Protein 2GZS (pdb70)

InterPro domains:
  IPR000801 Esterase-like [PF00756] (67-200)
  IPR029058 Alpha/Beta hydrolase fold [G3DSA:3.40.50.1820] (41-318)
  IPR029058 Alpha/Beta hydrolase fold [SSF53474] (42-300)
  IPR052558 Siderophore Hydrolyzing Esterase D [PTHR40841] (17-303)

Organism: Escherichia coli (NCBI:txid562)

Solvent-accessible surface area: 10752 Å² total

Radius of gyration: 17.15 Å; Cα contacts (8 Å, |Δi|>4): 493; chains: 1; bounding box: 39×42×48 Å

CATH classification: 3.40.50.1820

Nearest PDB structures (foldseek):
  2gzs-assembly1_A  TM=1.004E+00  e=3.152E-52  Escherichia coli
  2gzr-assembly1_A  TM=9.623E-01  e=6.920E-44  Escherichia coli
  6gi0-assembly2_B  TM=8.395E-01  e=1.996E-23  Pseudomonas aeruginosa
  6gi1-assembly2_B  TM=8.333E-01  e=1.454E-21  Pseudomonas aeruginosa PAO1
  6gi0-assembly1_A  TM=8.070E-01  e=6.582E-21  Pseudomonas aeruginosa

Foldseek 3Di:
DVCQVVDDPFWHKDWDKDAAPVRPFIKIKMKIGTPDDADPQFFQEEEELLLLCCLDDHVLSVLLVVFRFHIYIRIAGPDPDSHPVLVLQAQLAAPQLCPPHVPQSPYHNPVSNVCCVQVPVPVVVCPPGNYNQLRYEYEDAASNLSSLLVCLLPDPRGQEGEREHPVNTPCSVVSLVSLLPDAAPPSQRHEYEYYEQAVVVVSVVVSVVSVVVSNYNYYYDYHYNDDDVVSVVRVSVVSNVSSPD

Structure (mmCIF, N/CA/C/O backbone):
data_2GZS
#
_entry.id   2GZS
#
_cell.length_a   36.295
_cell.length_b   38.361
_cell.length_c   44.631
_cell.angle_alpha   113.10
_cell.angle_beta   93.99
_cell.angle_gamma   98.08
#
_symmetry.space_group_name_H-M   'P 1'
#
loop_
_entity.id
_entity.type
_entity.pdbx_description
1 polymer 'IroE protein'
2 non-polymer 'DIISOPROPYL PHOSPHONATE'
3 water water
#
loop_
_atom_site.group_PDB
_atom_site.id
_atom_site.type_symbol
_atom_site.label_atom_id
_atom_site.label_alt_id
_atom_site.label_comp_id
_atom_site.label_asym_id
_atom_site.label_entity_id
_atom_site.label_seq_id
_atom_site.pdbx_PDB_ins_code
_atom_site.Cartn_x
_atom_site.Cartn_y
_atom_site.Cartn_z
_atom_site.occupancy
_atom_site.B_iso_or_equiv
_atom_site.auth_seq_id
_atom_site.auth_comp_id
_atom_site.auth_asym_id
_atom_site.auth_atom_id
_atom_site.pdbx_PDB_model_num
ATOM 1 N N . PRO A 1 1 ? 4.047 46.870 15.431 1.00 124.27 41 PRO A N 1
ATOM 2 C CA . PRO A 1 1 ? 4.835 46.682 16.650 1.00 104.18 41 PRO A CA 1
ATOM 3 C C . PRO A 1 1 ? 4.120 47.233 17.875 1.00 73.24 41 PRO A C 1
ATOM 4 O O . PRO A 1 1 ? 4.306 46.803 19.009 1.00 29.46 41 PRO A O 1
ATOM 8 N N . ASN A 1 2 ? 3.280 48.234 17.581 1.00 56.97 42 ASN A N 1
ATOM 9 C CA . ASN A 1 2 ? 2.732 48.993 18.695 1.00 38.08 42 ASN A CA 1
ATOM 10 C C . ASN A 1 2 ? 1.889 48.072 19.569 1.00 24.20 42 ASN A C 1
ATOM 11 O O . ASN A 1 2 ? 2.037 48.392 20.748 1.00 23.07 42 ASN A O 1
ATOM 16 N N . ILE A 1 3 ? 1.189 47.022 19.135 1.00 20.88 43 ILE A N 1
ATOM 17 C CA . ILE A 1 3 ? 0.500 46.261 20.206 1.00 20.56 43 ILE A CA 1
ATOM 18 C C . ILE A 1 3 ? 1.504 45.632 21.149 1.00 22.02 43 ILE A C 1
ATOM 19 O O . ILE A 1 3 ? 1.196 45.404 22.335 1.00 22.30 43 ILE A O 1
ATOM 24 N N . ALA A 1 4 ? 2.710 45.335 20.664 1.00 21.82 44 ALA A N 1
ATOM 25 C CA . ALA A 1 4 ? 3.735 44.878 21.587 1.00 21.37 44 ALA A CA 1
ATOM 26 C C . ALA A 1 4 ? 4.124 45.912 22.649 1.00 36.75 44 ALA A C 1
ATOM 27 O O . ALA A 1 4 ? 4.441 45.588 23.805 1.00 28.01 44 ALA A O 1
ATOM 29 N N . ASP A 1 5 ? 4.131 47.179 22.247 1.00 28.22 45 ASP A N 1
ATOM 30 C CA . ASP A 1 5 ? 4.500 48.269 23.125 1.00 27.36 45 ASP A CA 1
ATOM 31 C C . ASP A 1 5 ? 3.375 48.537 24.125 1.00 23.43 45 ASP A C 1
ATOM 32 O O . ASP A 1 5 ? 3.642 48.840 25.284 1.00 30.62 45 ASP A O 1
ATOM 37 N N . LYS A 1 6 ? 2.139 48.427 23.634 1.00 19.78 46 LYS A N 1
ATOM 38 C CA . LYS A 1 6 ? 0.957 48.693 24.462 1.00 20.23 46 LYS A CA 1
ATOM 39 C C . LYS A 1 6 ? 0.608 47.539 25.372 1.00 23.21 46 LYS A C 1
ATOM 40 O O . LYS A 1 6 ? 0.175 47.784 26.507 1.00 31.38 46 LYS A O 1
ATOM 46 N N . GLY A 1 7 ? 0.803 46.281 24.965 1.00 21.23 47 GLY A N 1
ATOM 47 C CA . GLY A 1 7 ? 0.385 45.181 25.855 1.00 23.69 47 GLY A CA 1
ATOM 48 C C . GLY A 1 7 ? -1.019 44.715 25.557 1.00 21.55 47 GLY A C 1
ATOM 49 O O . GLY A 1 7 ? -1.786 45.447 24.953 1.00 24.77 47 GLY A O 1
ATOM 50 N N . SER A 1 8 ? -1.341 43.480 25.928 1.00 18.16 48 SER A N 1
ATOM 51 C CA . SER A 1 8 ? -2.659 42.918 25.727 1.00 17.08 48 SER A CA 1
ATOM 52 C C . SER A 1 8 ? -3.049 42.075 26.940 1.00 22.17 48 SER A C 1
ATOM 53 O O . SER A 1 8 ? -2.181 41.433 27.584 1.00 18.63 48 SER A O 1
ATOM 56 N N . VAL A 1 9 ? -4.364 42.082 27.240 1.00 15.81 49 VAL A N 1
ATOM 57 C CA . VAL A 1 9 ? -4.708 41.198 28.341 1.00 17.76 49 VAL A CA 1
ATOM 58 C C . VAL A 1 9 ? -4.557 39.756 27.951 1.00 21.30 49 VAL A C 1
ATOM 59 O O . VAL A 1 9 ? -4.515 38.839 28.763 1.00 18.34 49 VAL A O 1
ATOM 63 N N . PHE A 1 10 ? -4.493 39.401 26.636 1.00 15.63 50 PHE A N 1
ATOM 64 C CA . PHE A 1 10 ? -4.479 38.031 26.219 1.00 13.27 50 PHE A CA 1
ATOM 65 C C . PHE A 1 10 ? -3.064 37.420 26.046 1.00 11.22 50 PHE A C 1
ATOM 66 O O . PHE A 1 10 ? -2.918 36.228 26.078 1.00 15.18 50 PHE A O 1
ATOM 74 N N . TYR A 1 11 ? -2.096 38.306 25.857 1.00 13.98 51 TYR A N 1
ATOM 75 C CA . TYR A 1 11 ? -0.741 37.918 25.432 1.00 14.21 51 TYR A CA 1
ATOM 76 C C . TYR A 1 11 ? 0.272 38.915 25.985 1.00 11.44 51 TYR A C 1
ATOM 77 O O . TYR A 1 11 ? -0.023 40.072 26.210 1.00 14.44 51 TYR A O 1
ATOM 86 N N . HIS A 1 12 ? 1.506 38.473 26.214 1.00 13.30 52 HIS A N 1
ATOM 87 C CA . HIS A 1 12 ? 2.596 39.365 26.593 1.00 12.90 52 HIS A CA 1
ATOM 88 C C . HIS A 1 12 ? 3.696 39.284 25.524 1.00 12.67 52 HIS A C 1
ATOM 89 O O . HIS A 1 12 ? 3.859 38.275 24.888 1.00 14.21 52 HIS A O 1
ATOM 96 N N . PHE A 1 13 ? 4.423 40.355 25.414 1.00 13.12 53 PHE A N 1
ATOM 97 C CA . PHE A 1 13 ? 5.335 40.474 24.264 1.00 13.98 53 PHE A CA 1
ATOM 98 C C . PHE A 1 13 ? 6.743 40.798 24.698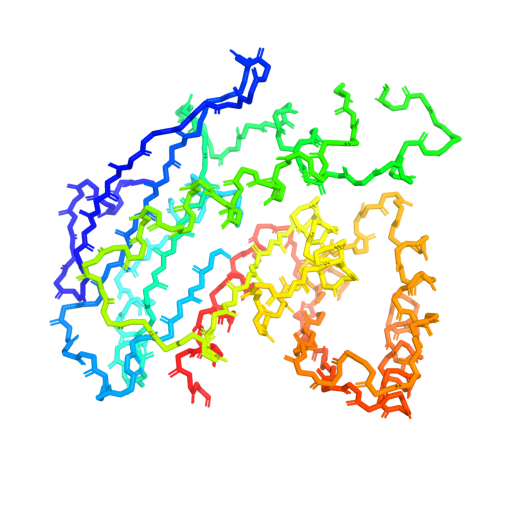 1.00 16.64 53 PHE A C 1
ATOM 99 O O . PHE A 1 13 ? 6.967 41.493 25.670 1.00 17.70 53 PHE A O 1
ATOM 107 N N . SER A 1 14 ? 7.701 40.321 23.893 1.00 15.80 54 SER A N 1
ATOM 108 C CA . SER A 1 14 ? 9.054 40.835 24.061 1.00 16.05 54 SER A CA 1
ATOM 109 C C . SER A 1 14 ? 9.660 41.052 22.686 1.00 19.97 54 SER A C 1
ATOM 110 O O . SER A 1 14 ? 9.084 40.547 21.695 1.00 17.33 54 SER A O 1
ATOM 113 N N . ALA A 1 15 ? 10.728 41.822 22.563 1.00 17.17 55 ALA A N 1
ATOM 114 C CA . ALA A 1 15 ? 11.331 42.056 21.236 1.00 15.99 55 ALA A CA 1
ATOM 115 C C . ALA A 1 15 ? 12.828 41.762 21.332 1.00 23.72 55 ALA A C 1
ATOM 116 O O . ALA A 1 15 ? 13.417 42.024 22.376 1.00 20.08 55 ALA A O 1
ATOM 118 N N . THR A 1 16 ? 13.431 41.166 20.309 1.00 14.77 56 THR A N 1
ATOM 119 C CA . THR A 1 16 ? 14.861 40.865 20.283 1.00 14.66 56 THR A CA 1
ATOM 120 C C . THR A 1 16 ? 15.386 41.302 18.905 1.00 17.79 56 THR A C 1
ATOM 121 O O . THR A 1 16 ? 14.640 41.545 17.957 1.00 17.58 56 THR A O 1
ATOM 125 N N . SER A 1 17 ? 16.707 41.469 18.830 1.00 15.06 57 SER A N 1
ATOM 126 C CA . SER A 1 17 ? 17.274 41.996 17.569 1.00 15.21 57 SER A CA 1
ATOM 127 C C . SER A 1 17 ? 18.346 40.995 17.133 1.00 14.67 57 SER A C 1
ATOM 128 O O . SER A 1 17 ? 18.939 40.296 17.957 1.00 15.16 57 SER A O 1
ATOM 131 N N . PHE A 1 18 ? 18.496 40.920 15.782 1.00 12.43 58 PHE A N 1
ATOM 132 C CA . PHE A 1 18 ? 19.533 40.053 15.231 1.00 12.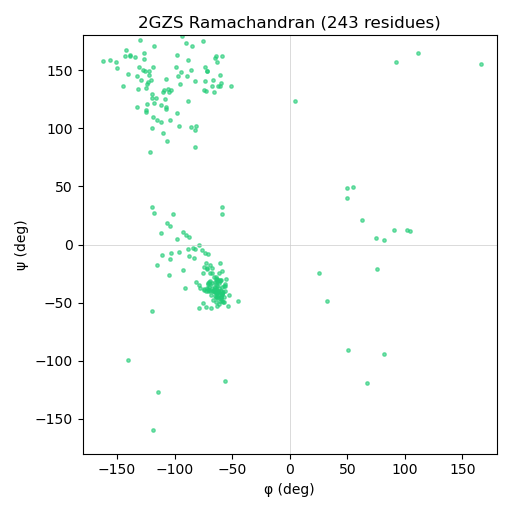66 58 PHE A CA 1
ATOM 133 C C . PHE A 1 18 ? 20.110 40.764 14.001 1.00 11.28 58 PHE A C 1
ATOM 134 O O . PHE A 1 18 ? 19.453 41.655 13.514 1.00 12.47 58 PHE A O 1
ATOM 142 N N . ASP A 1 19 ? 21.286 40.367 13.525 1.00 12.83 59 ASP A N 1
ATOM 143 C CA . ASP A 1 19 ? 21.876 40.950 12.325 1.00 12.43 59 ASP A CA 1
ATOM 144 C C . ASP A 1 19 ? 22.110 39.825 11.341 1.00 11.73 59 ASP A C 1
ATOM 145 O O . ASP A 1 19 ? 22.412 38.677 11.754 1.00 13.38 59 ASP A O 1
ATOM 150 N N . SER A 1 20 ? 22.023 40.146 10.040 1.00 12.19 60 SER A N 1
ATOM 151 C CA . SER A 1 20 ? 22.508 39.154 9.085 1.00 11.43 60 SER A CA 1
ATOM 152 C C . SER A 1 20 ? 24.032 38.899 9.200 1.00 12.69 60 SER A C 1
ATOM 153 O O . SER A 1 20 ? 24.720 39.770 9.702 1.00 13.22 60 SER A O 1
ATOM 156 N N . VAL A 1 21 ? 24.425 37.717 8.653 1.00 13.69 61 VAL A N 1
ATOM 157 C CA . VAL A 1 21 ? 25.905 37.546 8.672 1.00 15.18 61 VAL A CA 1
ATOM 158 C C . VAL A 1 21 ? 26.667 38.563 7.853 1.00 14.14 61 VAL A C 1
ATOM 159 O O . VAL A 1 21 ? 27.817 39.028 8.157 1.00 15.27 61 VAL A O 1
ATOM 163 N N . ASP A 1 22 ? 26.069 39.102 6.763 1.00 12.25 62 ASP A N 1
ATOM 164 C CA . ASP A 1 22 ? 26.819 40.115 6.038 1.00 14.56 62 ASP A CA 1
ATOM 165 C C . ASP A 1 22 ? 26.803 41.482 6.675 1.00 14.52 62 ASP A C 1
ATOM 166 O O . ASP A 1 22 ? 27.459 42.366 6.125 1.00 17.46 62 ASP A O 1
ATOM 171 N N . GLY A 1 23 ? 26.101 41.603 7.814 1.00 15.14 63 GLY A N 1
ATOM 172 C CA . GLY A 1 23 ? 26.056 42.860 8.528 1.00 15.11 63 GLY A CA 1
ATOM 173 C C . GLY A 1 23 ? 25.199 43.948 7.953 1.00 22.18 63 GLY A C 1
ATOM 174 O O . GLY A 1 23 ? 25.180 45.107 8.407 1.00 22.13 63 GLY A O 1
ATOM 175 N N . THR A 1 24 ? 24.426 43.721 6.888 1.00 16.58 64 THR A N 1
ATOM 176 C CA . THR A 1 24 ? 23.754 44.815 6.228 1.00 17.42 64 THR A CA 1
ATOM 177 C C . THR A 1 24 ? 22.230 44.783 6.405 1.00 16.81 64 THR A C 1
ATOM 178 O O . THR A 1 24 ? 21.592 45.765 5.954 1.00 18.11 64 THR A O 1
ATOM 182 N N . ARG A 1 25 ? 21.690 43.722 6.949 1.00 12.46 65 ARG A N 1
ATOM 183 C CA . ARG A 1 25 ? 20.251 43.623 7.250 1.00 11.34 65 ARG A CA 1
ATOM 184 C C . ARG A 1 25 ? 20.124 43.395 8.758 1.00 11.14 65 ARG A C 1
ATOM 185 O O . ARG A 1 25 ? 20.870 42.709 9.432 1.00 12.96 65 ARG A O 1
ATOM 193 N N . HIS A 1 26 ? 19.094 44.043 9.345 1.00 12.39 66 HIS A N 1
ATOM 194 C CA . HIS A 1 26 ? 18.981 44.137 10.814 1.00 12.63 66 HIS A CA 1
ATOM 195 C C . HIS A 1 26 ? 17.549 43.771 11.200 1.00 12.07 66 HIS A C 1
ATOM 196 O O . HIS A 1 26 ? 16.644 44.470 10.729 1.00 12.42 66 HIS A O 1
ATOM 203 N N . TYR A 1 27 ? 17.397 42.706 11.971 1.00 11.10 67 TYR A N 1
ATOM 204 C CA . TYR A 1 27 ? 16.094 42.090 12.258 1.00 11.33 67 TYR A CA 1
ATOM 205 C C . TYR A 1 27 ? 15.549 42.591 13.595 1.00 11.67 67 TYR A C 1
ATOM 206 O O . TYR A 1 27 ? 16.299 42.794 14.544 1.00 12.82 67 TYR A O 1
ATOM 215 N N . ARG A 1 28 ? 14.230 42.731 13.636 1.00 9.92 68 ARG A N 1
ATOM 216 C CA . ARG A 1 28 ? 13.520 43.052 14.902 1.00 10.71 68 ARG A CA 1
ATOM 217 C C . ARG A 1 28 ? 12.490 41.981 15.086 1.00 10.26 68 ARG A C 1
ATOM 218 O O . ARG A 1 28 ? 11.675 41.823 14.166 1.00 11.71 68 ARG A O 1
ATOM 226 N N . VAL A 1 29 ? 12.570 41.141 16.130 1.00 10.63 69 VAL A N 1
ATOM 227 C CA . VAL A 1 29 ? 11.751 39.940 16.231 1.00 8.81 69 VAL A CA 1
ATOM 228 C C . VAL A 1 29 ? 10.881 40.093 17.488 1.00 13.38 69 VAL A C 1
ATOM 229 O O . VAL A 1 29 ? 11.418 40.274 18.597 1.00 13.37 69 VAL A O 1
ATOM 233 N N . TRP A 1 30 ? 9.576 40.029 17.275 1.00 10.41 70 TRP A N 1
ATOM 234 C CA . TRP A 1 30 ? 8.649 40.111 18.405 1.00 11.67 70 TRP A CA 1
ATOM 235 C C . TRP A 1 30 ? 8.143 38.704 18.709 1.00 13.94 70 TRP A C 1
ATOM 236 O O . TRP A 1 30 ? 7.755 37.918 17.825 1.00 12.62 70 TRP A O 1
ATOM 247 N N . THR A 1 31 ? 8.159 38.349 19.991 1.00 11.55 71 THR A N 1
ATOM 248 C CA . THR A 1 31 ? 7.584 37.100 20.454 1.00 11.45 71 THR A CA 1
ATOM 249 C C . THR A 1 31 ? 6.347 37.393 21.305 1.00 12.97 71 THR A C 1
ATOM 250 O O . THR A 1 31 ? 6.472 38.121 22.311 1.00 14.91 71 THR A O 1
ATOM 254 N N . ALA A 1 32 ? 5.181 36.916 20.928 1.00 11.15 72 ALA A N 1
ATOM 255 C CA . ALA A 1 32 ? 3.928 37.091 21.622 1.00 11.06 72 ALA A CA 1
ATOM 256 C C . ALA A 1 32 ? 3.579 35.759 22.257 1.00 9.12 72 ALA A C 1
ATOM 257 O O . ALA A 1 32 ? 3.362 34.772 21.577 1.00 11.06 72 ALA A O 1
ATOM 259 N N . VAL A 1 33 ? 3.522 35.721 23.617 1.00 11.60 73 VAL A N 1
ATOM 260 C CA . VAL A 1 33 ? 3.260 34.486 24.352 1.00 12.83 73 VAL A CA 1
ATOM 261 C C . VAL A 1 33 ? 1.861 34.586 24.976 1.00 11.19 73 VAL A C 1
ATOM 262 O O . VAL A 1 33 ? 1.595 35.639 25.591 1.00 11.64 73 VAL A O 1
ATOM 266 N N . PRO A 1 34 ? 1.017 33.598 24.838 1.00 12.11 74 PRO A N 1
ATOM 267 C CA . PRO A 1 34 ? -0.328 33.676 25.440 1.00 12.09 74 PRO A CA 1
ATOM 268 C C . PRO A 1 34 ? -0.235 33.826 26.971 1.00 13.06 74 PRO A C 1
ATOM 269 O O . PRO A 1 34 ? 0.678 33.304 27.593 1.00 13.86 74 PRO A O 1
ATOM 273 N N . ASN A 1 35 ? -1.193 34.574 27.502 1.00 13.68 75 ASN A N 1
ATOM 274 C CA . ASN A 1 35 ? -1.285 34.670 28.969 1.00 13.73 75 ASN A CA 1
ATOM 275 C C . ASN A 1 35 ? -2.120 33.565 29.530 1.00 22.61 75 ASN A C 1
ATOM 276 O O . ASN A 1 35 ? -2.181 33.450 30.755 1.00 24.30 75 ASN A O 1
ATOM 281 N N . THR A 1 36 ? -2.807 32.811 28.698 1.00 18.37 76 THR A N 1
ATOM 282 C CA . THR A 1 36 ? -3.494 31.600 29.193 1.00 29.51 76 THR A CA 1
ATOM 283 C C . THR A 1 36 ? -2.474 30.476 29.157 1.00 26.34 76 THR A C 1
ATOM 284 O O . THR A 1 36 ? -1.498 30.408 28.384 1.00 24.26 76 THR A O 1
ATOM 288 N N . THR A 1 37 ? -2.641 29.539 30.072 1.00 31.16 77 THR A N 1
ATOM 289 C CA . THR A 1 37 ? -1.651 28.466 30.292 1.00 25.03 77 THR A CA 1
ATOM 290 C C . THR A 1 37 ? -1.545 27.507 29.102 1.00 19.98 77 THR A C 1
ATOM 291 O O . THR A 1 37 ? -2.539 27.227 28.444 1.00 23.81 77 THR A O 1
ATOM 295 N N . ALA A 1 38 ? -0.361 27.056 28.774 1.00 24.35 78 ALA A N 1
ATOM 296 C CA . ALA A 1 38 ? -0.124 26.197 27.599 1.00 20.47 78 ALA A CA 1
ATOM 297 C C . ALA A 1 38 ? -0.666 24.808 27.832 1.00 31.75 78 ALA A C 1
ATOM 298 O O . ALA A 1 38 ? -0.632 24.397 28.992 1.00 40.06 78 ALA A O 1
ATOM 300 N N . PRO A 1 39 ? -1.103 24.109 26.802 1.00 23.01 79 PRO A N 1
ATOM 301 C CA . PRO A 1 39 ? -1.449 22.691 27.013 1.00 25.42 79 PRO A CA 1
ATOM 302 C C . PRO A 1 39 ? -0.227 21.948 27.520 1.00 17.64 79 PRO A C 1
ATOM 303 O O . PRO A 1 39 ? 0.905 22.406 27.363 1.00 19.27 79 PRO A O 1
ATOM 307 N N . ALA A 1 40 ? -0.396 20.736 28.128 1.00 18.42 80 ALA A N 1
ATOM 308 C CA . ALA A 1 40 ? 0.810 20.089 28.631 1.00 13.97 80 ALA A CA 1
ATOM 309 C C . ALA A 1 40 ? 1.857 19.801 27.581 1.00 19.37 80 ALA A C 1
ATOM 310 O O . ALA A 1 40 ? 3.076 19.811 27.718 1.00 23.68 80 ALA A O 1
ATOM 312 N N . SER A 1 41 ? 1.362 19.554 26.336 1.00 21.54 81 SER A N 1
ATOM 313 C CA . SER A 1 41 ? 2.356 19.268 25.289 1.00 26.89 81 SER A CA 1
ATOM 314 C C . SER A 1 41 ? 2.964 20.566 24.711 1.00 21.32 81 SER A C 1
ATOM 315 O O . SER A 1 41 ? 3.880 20.470 23.895 1.00 29.16 81 SER A O 1
ATOM 318 N N . GLY A 1 42 ? 2.482 21.720 25.148 1.00 17.83 82 GLY A N 1
ATOM 319 C CA . GLY A 1 42 ? 3.157 22.973 24.754 1.00 17.91 82 GLY A CA 1
ATOM 320 C C . GLY A 1 42 ? 2.294 23.800 23.797 1.00 16.58 82 GLY A C 1
ATOM 321 O O . GLY A 1 42 ? 1.317 23.341 23.235 1.00 16.78 82 GLY A O 1
ATOM 322 N N . TYR A 1 43 ? 2.724 25.075 23.677 1.00 14.46 83 TYR A N 1
ATOM 323 C CA . TYR A 1 43 ? 2.049 25.951 22.731 1.00 14.53 83 TYR A CA 1
ATOM 324 C C . TYR A 1 43 ? 2.421 25.604 21.268 1.00 14.72 83 TYR A C 1
ATOM 325 O O . TYR A 1 43 ? 3.587 25.287 21.073 1.00 14.58 83 TYR A O 1
ATOM 334 N N . PRO A 1 44 ? 1.434 25.671 20.390 1.00 12.45 84 PRO A N 1
ATOM 335 C CA . PRO A 1 44 ? 1.822 25.718 18.945 1.00 11.56 84 PRO A CA 1
ATOM 336 C C . PRO A 1 44 ? 2.578 27.013 18.754 1.00 11.73 84 PRO A C 1
ATOM 337 O O . PRO A 1 44 ? 2.448 27.946 19.541 1.00 11.07 84 PRO A O 1
ATOM 341 N N . ILE A 1 45 ? 3.357 27.120 17.629 1.00 11.51 85 ILE A N 1
ATOM 342 C CA . ILE A 1 45 ? 4.077 28.371 17.462 1.00 9.37 85 ILE A CA 1
ATOM 343 C C . ILE A 1 45 ? 4.124 28.708 15.963 1.00 11.21 85 ILE A C 1
ATOM 344 O O . ILE A 1 45 ? 4.361 27.764 15.191 1.00 12.59 85 ILE A O 1
ATOM 349 N N . LEU A 1 46 ? 3.869 29.978 15.629 1.00 10.29 86 LEU A N 1
ATOM 350 C CA . LEU A 1 46 ? 3.840 30.319 14.200 1.00 8.68 86 LEU A CA 1
ATOM 351 C C . LEU A 1 46 ? 4.855 31.448 13.990 1.00 10.76 86 LEU A C 1
ATOM 352 O O . LEU A 1 46 ? 4.728 32.495 14.621 1.00 9.24 86 LEU A O 1
ATOM 357 N N . TYR A 1 47 ? 5.835 31.200 13.125 1.00 8.90 87 TYR A N 1
ATOM 358 C CA . TYR A 1 47 ? 6.845 32.151 12.708 1.00 8.55 87 TYR A CA 1
ATOM 359 C C . TYR A 1 47 ? 6.334 32.903 11.462 1.00 7.07 87 TYR A C 1
ATOM 360 O O . TYR A 1 47 ? 5.864 32.172 10.552 1.00 10.15 87 TYR A O 1
ATOM 377 N N . LEU A 1 49 ? 6.735 35.956 8.515 1.00 6.68 89 LEU A N 1
ATOM 378 C CA . LEU A 1 49 ? 7.582 36.969 7.880 1.00 7.20 89 LEU A CA 1
ATOM 379 C C . LEU A 1 49 ? 6.882 38.339 7.780 1.00 9.18 89 LEU A C 1
ATOM 380 O O . LEU A 1 49 ? 5.715 38.505 8.139 1.00 9.73 89 LEU A O 1
ATOM 385 N N . ASP A 1 50 ? 7.597 39.344 7.292 1.00 8.09 90 ASP A N 1
ATOM 386 C CA . ASP A 1 50 ? 7.092 40.712 7.291 1.00 9.33 90 ASP A CA 1
ATOM 387 C C . ASP A 1 50 ? 6.565 41.118 8.651 1.00 9.35 90 ASP A C 1
ATOM 388 O O . ASP A 1 50 ? 5.457 41.637 8.781 1.00 10.49 90 ASP A O 1
ATOM 393 N N . GLY A 1 51 ? 7.374 40.846 9.673 1.00 10.46 91 GLY A N 1
ATOM 394 C CA . GLY A 1 51 ? 6.850 40.922 11.047 1.00 10.00 91 GLY A CA 1
ATOM 395 C C . GLY A 1 51 ? 6.440 42.298 11.407 1.00 10.00 91 GLY A C 1
ATOM 396 O O . GLY A 1 51 ? 5.554 42.410 12.289 1.00 10.27 91 GLY A O 1
ATOM 397 N N . ASN A 1 52 ? 7.007 43.383 10.904 1.00 9.86 92 ASN A N 1
ATOM 398 C CA . ASN A 1 52 ? 6.575 44.720 11.299 1.00 9.03 92 ASN A CA 1
ATOM 399 C C . ASN A 1 52 ? 5.102 44.906 10.891 1.00 13.19 92 ASN A C 1
ATOM 400 O O . ASN A 1 52 ? 4.303 45.438 11.671 1.00 12.76 92 ASN A O 1
ATOM 405 N N . ALA A 1 53 ? 4.742 44.425 9.724 1.00 9.05 93 ALA A N 1
ATOM 406 C CA . ALA A 1 53 ? 3.375 44.645 9.187 1.00 12.94 93 ALA A CA 1
ATOM 407 C C . ALA A 1 53 ? 2.393 43.775 9.924 1.00 12.61 93 ALA A C 1
ATOM 408 O O . ALA A 1 53 ? 1.270 44.168 10.238 1.00 13.94 93 ALA A O 1
ATOM 410 N N . VAL A 1 54 ? 2.802 42.521 10.250 1.00 11.02 94 VAL A N 1
ATOM 411 C CA . VAL A 1 54 ? 1.966 41.657 11.074 1.00 9.60 94 VAL A CA 1
ATOM 412 C C . VAL A 1 54 ? 1.725 42.364 12.427 1.00 12.35 94 VAL A C 1
ATOM 413 O O . VAL A 1 54 ? 0.541 42.413 12.861 1.00 11.95 94 VAL A O 1
ATOM 425 N N . ASP A 1 56 ? 1.719 45.488 13.222 1.00 11.47 96 ASP A N 1
ATOM 426 C CA . ASP A 1 56 ? 0.829 46.629 13.049 1.00 12.46 96 ASP A CA 1
ATOM 427 C C . ASP A 1 56 ? -0.608 46.165 12.889 1.00 15.48 96 ASP A C 1
ATOM 428 O O . ASP A 1 56 ? -1.501 47.027 13.135 1.00 17.37 96 ASP A O 1
ATOM 433 N N . ARG A 1 57 ? -0.902 44.967 12.449 1.00 12.26 97 ARG A N 1
ATOM 434 C CA . ARG A 1 57 ? -2.287 44.512 12.138 1.00 11.38 97 ARG A CA 1
ATOM 435 C C . ARG A 1 57 ? -2.772 43.621 13.270 1.00 13.90 97 ARG A C 1
ATOM 436 O O . ARG A 1 57 ? -3.942 43.236 13.257 1.00 19.34 97 ARG A O 1
ATOM 444 N N . LEU A 1 58 ? -1.950 43.241 14.245 1.00 12.13 98 LEU A N 1
ATOM 445 C CA . LEU A 1 58 ? -2.381 42.354 15.311 1.00 14.30 98 LEU A CA 1
ATOM 446 C C . LEU A 1 58 ? -3.267 43.134 16.271 1.00 20.83 98 LEU A C 1
ATOM 447 O O . LEU A 1 58 ? -2.913 44.265 16.583 1.00 20.85 98 LEU A O 1
ATOM 452 N N . ASP A 1 59 ? -4.407 42.532 16.631 1.00 19.03 99 ASP A N 1
ATOM 453 C CA . ASP A 1 59 ? -5.320 43.328 17.468 1.00 20.08 99 ASP A CA 1
ATOM 454 C C . ASP A 1 59 ? -5.951 42.365 18.488 1.00 16.91 99 ASP A C 1
ATOM 455 O O . ASP A 1 59 ? -5.855 41.150 18.358 1.00 17.16 99 ASP A O 1
ATOM 460 N N . ASP A 1 60 ? -6.596 43.032 19.473 1.00 18.02 100 ASP A N 1
ATOM 461 C CA . ASP A 1 60 ? -7.125 42.225 20.570 1.00 23.69 100 ASP A CA 1
ATOM 462 C C . ASP A 1 60 ? -8.234 41.288 20.089 1.00 19.79 100 ASP A C 1
ATOM 463 O O . ASP A 1 60 ? -8.350 40.226 20.719 1.00 19.50 100 ASP A O 1
ATOM 468 N N . GLU A 1 61 ? -9.051 41.648 19.082 1.00 16.19 101 GLU A N 1
ATOM 469 C CA . GLU A 1 61 ? -10.116 40.724 18.670 1.00 20.05 101 GLU A CA 1
ATOM 470 C C . GLU A 1 61 ? -9.498 39.420 18.154 1.00 17.29 101 GLU A C 1
ATOM 471 O O . GLU A 1 61 ? -9.999 38.366 18.456 1.00 18.75 101 GLU A O 1
ATOM 477 N N . LEU A 1 62 ? -8.409 39.445 17.367 1.00 13.70 102 LEU A N 1
ATOM 478 C CA . LEU A 1 62 ? -7.785 38.213 16.950 1.00 14.89 102 LEU A CA 1
ATOM 479 C C . LEU A 1 62 ? -7.201 37.446 18.139 1.00 12.18 102 LEU A C 1
ATOM 480 O O . LEU A 1 62 ? -7.425 36.262 18.212 1.00 14.70 102 LEU A O 1
ATOM 485 N N . LEU A 1 63 ? -6.517 38.174 19.027 1.00 12.56 103 LEU A N 1
ATOM 486 C CA . LEU A 1 63 ? -5.953 37.456 20.189 1.00 12.66 103 LEU A CA 1
ATOM 487 C C . LEU A 1 63 ? -7.021 36.779 21.066 1.00 12.34 103 LEU A C 1
ATOM 488 O O . LEU A 1 63 ? -6.723 35.679 21.482 1.00 13.92 103 LEU A O 1
ATOM 493 N N . LYS A 1 64 ? -8.148 37.478 21.203 1.00 13.90 104 LYS A N 1
ATOM 494 C CA . LYS A 1 64 ? -9.282 36.887 21.933 1.00 15.25 104 LYS A CA 1
ATOM 495 C C . LYS A 1 64 ? -9.738 35.616 21.272 1.00 14.97 104 LYS A C 1
ATOM 496 O O . LYS A 1 64 ? -9.913 34.574 21.870 1.00 17.00 104 LYS A O 1
ATOM 502 N N . GLN A 1 65 ? -9.898 35.645 19.921 1.00 14.21 105 GLN A N 1
ATOM 503 C CA . GLN A 1 65 ? -10.390 34.455 19.246 1.00 13.68 105 GLN A CA 1
ATOM 504 C C . GLN A 1 65 ? -9.419 33.266 19.288 1.00 11.64 105 GLN A C 1
ATOM 505 O O . GLN A 1 65 ? -9.690 32.114 19.409 1.00 15.04 105 GLN A O 1
ATOM 511 N N . LEU A 1 66 ? -8.097 33.611 19.119 1.00 15.02 106 LEU A N 1
ATOM 512 C CA . LEU A 1 66 ? -7.089 32.575 19.303 1.00 11.89 106 LEU A CA 1
ATOM 513 C C . LEU A 1 66 ? -7.131 31.882 20.649 1.00 13.25 106 LEU A C 1
ATOM 514 O O . LEU A 1 66 ? -6.890 30.696 20.787 1.00 14.73 106 LEU A O 1
ATOM 519 N N . SER A 1 67 ? -7.478 32.763 21.616 1.00 15.66 107 SER A N 1
ATOM 520 C CA . SER A 1 67 ? -7.510 32.222 22.988 1.00 19.48 107 SER A CA 1
ATOM 521 C C . SER A 1 67 ? -8.751 31.377 23.228 1.00 25.88 107 SER A C 1
ATOM 522 O O . SER A 1 67 ? -8.927 30.764 24.287 1.00 21.92 107 SER A O 1
ATOM 525 N N . GLU A 1 68 ? -9.693 31.281 22.281 1.00 18.59 108 GLU A N 1
ATOM 526 C CA . GLU A 1 68 ? -10.859 30.405 22.458 1.00 19.67 108 GLU A CA 1
ATOM 527 C C . GLU A 1 68 ? -10.482 28.962 22.260 1.00 26.53 108 GLU A C 1
ATOM 528 O O . GLU A 1 68 ? -11.140 28.020 22.689 1.00 23.65 108 GLU A O 1
ATOM 534 N N . LYS A 1 69 ? -9.410 28.708 21.512 1.00 18.53 109 LYS A N 1
ATOM 535 C CA . LYS A 1 69 ? -8.932 27.381 21.206 1.00 18.95 109 LYS A CA 1
ATOM 536 C C . LYS A 1 69 ? -7.574 27.223 21.857 1.00 28.04 109 LYS A C 1
ATOM 537 O O . LYS A 1 69 ? -7.504 27.470 23.078 1.00 24.69 109 LYS A O 1
ATOM 543 N N . THR A 1 70 ? -6.531 26.849 21.175 1.00 19.50 110 THR A N 1
ATOM 544 C CA . THR A 1 70 ? -5.190 26.733 21.732 1.00 16.45 110 THR A CA 1
ATOM 545 C C . THR A 1 70 ? -4.310 27.885 21.245 1.00 14.57 110 THR A C 1
ATOM 546 O O . THR A 1 70 ? -3.710 27.732 20.180 1.00 16.74 110 THR A O 1
ATOM 550 N N . PRO A 1 71 ? -4.232 29.021 21.889 1.00 14.23 111 PRO A N 1
ATOM 551 C CA . PRO A 1 71 ? -3.528 30.191 21.327 1.00 14.14 111 PRO A CA 1
ATOM 552 C C . PRO A 1 71 ? -2.072 29.837 21.143 1.00 14.01 111 PRO A C 1
ATOM 553 O O . PRO A 1 71 ? -1.380 29.222 21.956 1.00 13.75 111 PRO A O 1
ATOM 557 N N . PRO A 1 72 ? -1.541 30.246 19.966 1.00 12.91 112 PRO A N 1
ATOM 558 C CA . PRO A 1 72 ? -0.127 29.970 19.707 1.00 11.37 112 PRO A CA 1
ATOM 559 C C . PRO A 1 72 ? 0.817 31.048 20.208 1.00 8.89 112 PRO A C 1
ATOM 560 O O . PRO A 1 72 ? 0.413 32.210 20.309 1.00 10.87 112 PRO A O 1
ATOM 564 N N . VAL A 1 73 ? 2.075 30.644 20.401 1.00 10.27 113 VAL A N 1
ATOM 565 C CA . VAL A 1 73 ? 3.140 31.647 20.391 1.00 12.28 113 VAL A CA 1
ATOM 566 C C . VAL A 1 73 ? 3.302 32.239 18.966 1.00 8.19 113 VAL A C 1
ATOM 567 O O . VAL A 1 73 ? 3.248 31.441 18.008 1.00 10.44 113 VAL A O 1
ATOM 571 N N . ILE A 1 74 ? 3.445 33.544 18.917 1.00 9.03 114 ILE A N 1
ATOM 572 C CA . ILE A 1 74 ? 3.553 34.203 17.593 1.00 9.64 114 ILE A CA 1
ATOM 573 C C . ILE A 1 74 ? 4.937 34.819 17.540 1.00 11.35 114 ILE A C 1
ATOM 574 O O . ILE A 1 74 ? 5.335 35.609 18.420 1.00 10.97 114 ILE A O 1
ATOM 579 N N . VAL A 1 75 ? 5.724 34.505 16.517 1.00 10.44 115 VAL A N 1
ATOM 580 C CA . VAL A 1 75 ? 7.049 35.095 16.360 1.00 8.47 115 VAL A CA 1
ATOM 581 C C . VAL A 1 75 ? 7.001 35.922 15.086 1.00 8.85 115 VAL A C 1
ATOM 582 O O . VAL A 1 75 ? 6.954 35.317 14.004 1.00 10.75 115 VAL A O 1
ATOM 586 N N . ALA A 1 76 ? 6.988 37.240 15.197 1.00 8.89 116 ALA A N 1
ATOM 587 C CA . ALA A 1 76 ? 6.913 38.090 14.009 1.00 7.74 116 ALA A CA 1
ATOM 588 C C . ALA A 1 76 ? 8.331 38.526 13.686 1.00 9.61 116 ALA A C 1
ATOM 589 O O . ALA A 1 76 ? 8.986 39.228 14.450 1.00 10.07 116 ALA A O 1
ATOM 591 N N . VAL A 1 77 ? 8.817 38.034 12.521 1.00 8.43 117 VAL A N 1
ATOM 592 C CA . VAL A 1 77 ? 10.239 38.269 12.175 1.00 9.85 117 VAL A CA 1
ATOM 593 C C . VAL A 1 77 ? 10.262 39.497 11.263 1.00 11.86 117 VAL A C 1
ATOM 594 O O . VAL A 1 77 ? 9.904 39.344 10.059 1.00 10.51 117 VAL A O 1
ATOM 598 N N . GLY A 1 78 ? 10.625 40.653 11.796 1.00 9.31 118 GLY A N 1
ATOM 599 C CA . GLY A 1 78 ? 10.628 41.890 11.046 1.00 9.28 118 GLY A CA 1
ATOM 600 C C . GLY A 1 78 ? 12.016 42.508 10.946 1.00 9.93 118 GLY A C 1
ATOM 601 O O . GLY A 1 78 ? 12.994 41.768 11.144 1.00 11.01 118 GLY A O 1
ATOM 602 N N . TYR A 1 79 ? 12.033 43.774 10.668 1.00 9.83 119 TYR A N 1
ATOM 603 C CA . TYR A 1 79 ? 13.259 44.511 10.419 1.00 10.92 119 TYR A CA 1
ATOM 604 C C . TYR A 1 79 ? 13.361 45.719 11.294 1.00 11.64 119 TYR A C 1
ATOM 605 O O . TYR A 1 79 ? 12.290 46.181 11.765 1.00 12.97 119 TYR A O 1
ATOM 614 N N . GLN A 1 80 ? 14.563 46.250 11.488 1.00 10.07 120 GLN A N 1
ATOM 615 C CA . GLN A 1 80 ? 14.707 47.466 12.305 1.00 13.46 120 GLN A CA 1
ATOM 616 C C . GLN A 1 80 ? 14.392 48.675 11.439 1.00 15.95 120 GLN A C 1
ATOM 617 O O . GLN A 1 80 ? 15.269 49.352 10.853 1.00 17.50 120 GLN A O 1
ATOM 623 N N . THR A 1 81 ? 13.102 48.954 11.341 1.00 14.89 121 THR A N 1
ATOM 624 C CA . THR A 1 81 ? 12.604 50.041 10.479 1.00 14.15 121 THR A CA 1
ATOM 625 C C . THR A 1 81 ? 11.330 50.584 11.072 1.00 15.11 121 THR A C 1
ATOM 626 O O . THR A 1 81 ? 10.631 49.917 11.832 1.00 17.68 121 THR A O 1
ATOM 630 N N . ASN A 1 82 ? 11.009 51.828 10.720 1.00 16.75 122 ASN A N 1
ATOM 631 C CA . ASN A 1 82 ? 9.735 52.346 11.230 1.00 20.05 122 ASN A CA 1
ATOM 632 C C . ASN A 1 82 ? 8.639 52.208 10.177 1.00 24.18 122 ASN A C 1
ATOM 633 O O . ASN A 1 82 ? 7.525 52.689 10.362 1.00 24.95 122 ASN A O 1
ATOM 638 N N . LEU A 1 83 ? 8.925 51.593 9.040 1.00 16.66 123 LEU A N 1
ATOM 639 C CA . LEU A 1 83 ? 7.899 51.331 8.044 1.00 15.23 123 LEU A CA 1
ATOM 640 C C . LEU A 1 83 ? 7.390 49.904 8.160 1.00 14.60 123 LEU A C 1
ATOM 641 O O . LEU A 1 83 ? 7.994 49.049 8.820 1.00 14.33 123 LEU A O 1
ATOM 646 N N . PRO A 1 84 ? 6.258 49.561 7.594 1.00 14.01 124 PRO A N 1
ATOM 647 C CA . PRO A 1 84 ? 5.715 48.215 7.743 1.00 13.98 124 PRO A CA 1
ATOM 648 C C . PRO A 1 84 ? 6.516 47.135 7.018 1.00 1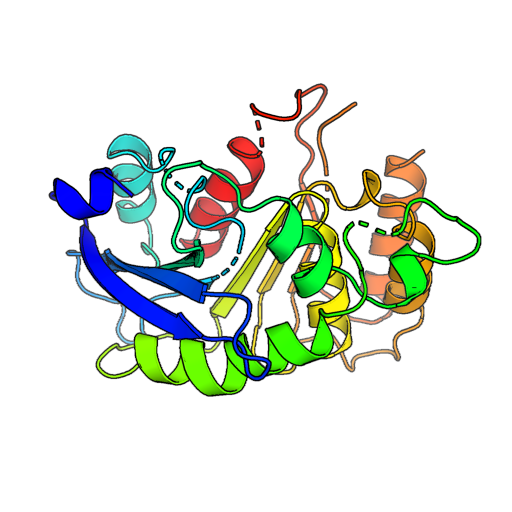0.77 124 PRO A C 1
ATOM 649 O O . PRO A 1 84 ? 6.468 45.960 7.434 1.00 12.85 124 PRO A O 1
ATOM 653 N N . PHE A 1 85 ? 7.247 47.517 5.976 1.00 11.38 125 PHE A N 1
ATOM 654 C CA . PHE A 1 85 ? 8.119 46.570 5.269 1.00 10.50 125 PHE A CA 1
ATOM 655 C C . PHE A 1 85 ? 9.504 47.140 5.085 1.00 12.47 125 PHE A C 1
ATOM 656 O O . PHE A 1 85 ? 9.738 48.344 4.975 1.00 13.68 125 PHE A O 1
ATOM 664 N N . ASP A 1 86 ? 10.475 46.171 4.996 1.00 13.49 126 ASP A N 1
ATOM 665 C CA . ASP A 1 86 ? 11.807 46.601 4.502 1.00 11.64 126 ASP A CA 1
ATOM 666 C C . ASP A 1 86 ? 11.910 45.951 3.133 1.00 11.58 126 ASP A C 1
ATOM 667 O O . ASP A 1 86 ? 12.254 44.791 2.944 1.00 12.54 126 ASP A O 1
ATOM 672 N N . LEU A 1 87 ? 11.561 46.764 2.127 1.00 12.34 127 LEU A N 1
ATOM 673 C CA . LEU A 1 87 ? 11.345 46.194 0.806 1.00 13.07 127 LEU A CA 1
ATOM 674 C C . LEU A 1 87 ? 12.650 45.658 0.199 1.00 13.50 127 LEU A C 1
ATOM 675 O O . LEU A 1 87 ? 12.590 44.588 -0.467 1.00 13.50 127 LEU A O 1
ATOM 680 N N . ASN A 1 88 ? 13.737 46.381 0.446 1.00 13.00 128 ASN A N 1
ATOM 681 C CA . ASN A 1 88 ? 14.996 45.877 -0.075 1.00 13.87 128 ASN A CA 1
ATOM 682 C C . ASN A 1 88 ? 15.443 44.572 0.574 1.00 11.98 128 ASN A C 1
ATOM 683 O O . ASN A 1 88 ? 15.865 43.592 -0.020 1.00 14.12 128 ASN A O 1
ATOM 688 N N . SER A 1 89 ? 15.370 44.588 1.923 1.00 12.02 129 SER A N 1
ATOM 689 C CA . SER A 1 89 ? 15.884 43.428 2.655 1.00 11.76 129 SER A CA 1
ATOM 690 C C . SER A 1 89 ? 15.050 42.188 2.405 1.00 12.88 129 SER A C 1
ATOM 691 O O . SER A 1 89 ? 15.535 41.075 2.247 1.00 12.30 129 SER A O 1
ATOM 694 N N . ARG A 1 90 ? 13.696 42.337 2.349 1.00 9.45 130 ARG A N 1
ATOM 695 C CA . ARG A 1 90 ? 12.888 41.158 2.158 1.00 9.67 130 ARG A CA 1
ATOM 696 C C . ARG A 1 90 ? 13.014 40.532 0.755 1.00 8.83 130 ARG A C 1
ATOM 697 O O . ARG A 1 90 ? 12.910 39.338 0.574 1.00 10.72 130 ARG A O 1
ATOM 705 N N . ALA A 1 91 ? 13.253 41.442 -0.231 1.00 10.06 131 ALA A N 1
ATOM 706 C CA . ALA A 1 91 ? 13.454 40.906 -1.588 1.00 11.48 131 ALA A CA 1
ATOM 707 C C . ALA A 1 91 ? 14.704 39.998 -1.658 1.00 10.16 131 ALA A C 1
ATOM 708 O O . ALA A 1 91 ? 14.620 39.098 -2.449 1.00 11.37 131 ALA A O 1
ATOM 710 N N . TYR A 1 92 ? 15.668 40.314 -0.816 1.00 8.91 132 TYR A N 1
ATOM 711 C CA . TYR A 1 92 ? 16.861 39.440 -0.745 1.00 9.82 132 TYR A CA 1
ATOM 712 C C . TYR A 1 92 ? 16.586 38.187 0.085 1.00 11.26 132 TYR A C 1
ATOM 713 O O . TYR A 1 92 ? 16.778 37.060 -0.327 1.00 10.18 132 TYR A O 1
ATOM 722 N N . ASP A 1 93 ? 16.119 38.473 1.347 1.00 8.65 133 ASP A N 1
ATOM 723 C CA . ASP A 1 93 ? 16.023 37.327 2.270 1.00 8.09 133 ASP A CA 1
ATOM 724 C C . ASP A 1 93 ? 15.039 36.273 1.920 1.00 7.60 133 ASP A C 1
ATOM 725 O O . ASP A 1 93 ? 15.170 35.096 2.286 1.00 8.92 133 ASP A O 1
ATOM 730 N N . TYR A 1 94 ? 13.929 36.674 1.189 1.00 8.48 134 TYR A N 1
ATOM 731 C CA . TYR A 1 94 ? 12.826 35.737 0.997 1.00 8.26 134 TYR A CA 1
ATOM 732 C C . TYR A 1 94 ? 12.864 34.979 -0.302 1.00 9.21 134 TYR A C 1
ATOM 733 O O . TYR A 1 94 ? 12.061 34.042 -0.532 1.00 11.51 134 TYR A O 1
ATOM 742 N N . THR A 1 95 ? 13.823 35.368 -1.164 1.00 9.78 135 THR A N 1
ATOM 743 C CA . THR A 1 95 ? 13.763 34.785 -2.493 1.00 10.62 135 THR A CA 1
ATOM 744 C C . THR A 1 95 ? 14.844 33.741 -2.778 1.00 9.93 135 THR A C 1
ATOM 745 O O . THR A 1 95 ? 15.998 33.900 -2.374 1.00 11.56 135 THR A O 1
ATOM 749 N N . PRO A 1 96 ? 14.515 32.673 -3.501 1.00 14.39 136 PRO A N 1
ATOM 750 C CA . PRO A 1 96 ? 15.498 31.654 -3.921 1.00 16.45 136 PRO A CA 1
ATOM 751 C C . PRO A 1 96 ? 16.151 32.152 -5.218 1.00 19.02 136 PRO A C 1
ATOM 752 O O . PRO A 1 96 ? 15.666 33.134 -5.843 1.00 21.37 136 PRO A O 1
ATOM 756 N N . ALA A 1 97 ? 17.183 31.499 -5.691 1.00 24.85 137 ALA A N 1
ATOM 757 C CA . ALA A 1 97 ? 17.831 31.821 -6.960 1.00 25.36 137 ALA A CA 1
ATOM 758 C C . ALA A 1 97 ? 16.939 32.089 -8.159 1.00 28.17 137 ALA A C 1
ATOM 759 O O . ALA A 1 97 ? 17.182 33.089 -8.843 1.00 37.89 137 ALA A O 1
ATOM 761 N N . ALA A 1 98 ? 15.992 31.210 -8.379 1.00 26.43 138 ALA A N 1
ATOM 762 C CA . ALA A 1 98 ? 15.076 31.127 -9.512 1.00 25.73 138 ALA A CA 1
ATOM 763 C C . ALA A 1 98 ? 14.313 32.425 -9.713 1.00 34.89 138 ALA A C 1
ATOM 764 O O . ALA A 1 98 ? 13.962 32.785 -10.843 1.00 33.42 138 ALA A O 1
ATOM 766 N N . GLU A 1 99 ? 14.060 33.172 -8.626 1.00 29.57 139 GLU A N 1
ATOM 767 C CA . GLU A 1 99 ? 13.274 34.391 -8.808 1.00 29.79 139 GLU A CA 1
ATOM 768 C C . GLU A 1 99 ? 13.925 35.365 -9.778 1.00 30.85 139 GLU A C 1
ATOM 769 O O . GLU A 1 99 ? 13.186 36.191 -10.333 1.00 33.33 139 GLU A O 1
AT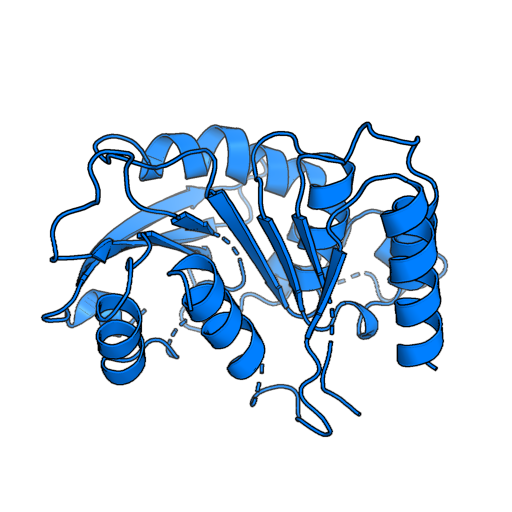OM 775 N N . SER A 1 100 ? 15.226 35.374 -10.056 1.00 25.15 140 SER A N 1
ATOM 776 C CA . SER A 1 100 ? 15.849 36.331 -10.965 1.00 30.11 140 SER A CA 1
ATOM 777 C C . SER A 1 100 ? 16.251 35.719 -12.306 1.00 24.37 140 SER A C 1
ATOM 778 O O . SER A 1 100 ? 17.082 36.254 -13.053 1.00 30.53 140 SER A O 1
ATOM 781 N N . ARG A 1 101 ? 15.685 34.578 -12.629 1.00 22.40 141 ARG A N 1
ATOM 782 C CA . ARG A 1 101 ? 15.998 33.955 -13.926 1.00 24.04 141 ARG A CA 1
ATOM 783 C C . ARG A 1 101 ? 15.492 34.788 -15.097 1.00 29.02 141 ARG A C 1
ATOM 784 O O . ARG A 1 101 ? 14.319 35.196 -15.058 1.00 25.75 141 ARG A O 1
ATOM 792 N N . LYS A 1 102 ? 16.356 35.036 -16.091 1.00 31.03 142 LYS A N 1
ATOM 793 C CA . LYS A 1 102 ? 15.935 35.716 -17.321 1.00 26.67 142 LYS A CA 1
ATOM 794 C C . LYS A 1 102 ? 15.252 37.066 -17.080 1.00 21.94 142 LYS A C 1
ATOM 795 O O . LYS A 1 102 ? 14.170 37.309 -17.616 1.00 23.03 142 LYS A O 1
ATOM 801 N N . THR A 1 103 ? 15.880 37.904 -16.278 1.00 25.30 143 THR A N 1
ATOM 802 C CA . THR A 1 103 ? 15.333 39.229 -15.992 1.00 22.34 143 THR A CA 1
ATOM 803 C C . THR A 1 103 ? 16.398 40.199 -15.569 1.00 27.74 143 THR A C 1
ATOM 804 O O . THR A 1 103 ? 17.467 39.852 -15.060 1.00 30.01 143 THR A O 1
ATOM 808 N N . ASP A 1 104 ? 16.112 41.504 -15.713 1.00 22.81 144 ASP A N 1
ATOM 809 C CA . ASP A 1 104 ? 17.070 42.391 -15.036 1.00 27.06 144 ASP A CA 1
ATOM 810 C C . ASP A 1 104 ? 16.364 43.199 -13.949 1.00 21.77 144 ASP A C 1
ATOM 811 O O . ASP A 1 104 ? 16.861 44.281 -13.628 1.00 22.82 144 ASP A O 1
ATOM 816 N N . LEU A 1 105 ? 15.291 42.617 -13.438 1.00 21.02 145 LEU A N 1
ATOM 817 C CA . LEU A 1 105 ? 14.585 43.308 -12.344 1.00 21.87 145 LEU A CA 1
ATOM 818 C C . LEU A 1 105 ? 15.507 43.411 -11.126 1.00 23.02 145 LEU A C 1
ATOM 819 O O . LEU A 1 105 ? 15.490 44.393 -10.394 1.00 21.47 145 LEU A O 1
ATOM 824 N N . HIS A 1 106 ? 16.306 42.373 -10.986 1.00 27.01 146 HIS A N 1
ATOM 825 C CA . HIS A 1 106 ? 17.255 42.354 -9.860 1.00 41.58 146 HIS A CA 1
ATOM 826 C C . HIS A 1 106 ? 18.667 42.565 -10.425 1.00 41.54 146 HIS A C 1
ATOM 827 O O . HIS A 1 106 ? 19.659 42.187 -9.792 1.00 52.24 146 HIS A O 1
ATOM 834 N N . ARG A 1 112 ? 16.937 45.950 -6.452 1.00 23.66 152 ARG A N 1
ATOM 835 C CA . ARG A 1 112 ? 16.985 45.040 -5.293 1.00 22.47 152 ARG A CA 1
ATOM 836 C C . ARG A 1 112 ? 17.559 43.671 -5.613 1.00 25.35 152 ARG A C 1
ATOM 837 O O . ARG A 1 112 ? 16.966 43.046 -6.499 1.00 25.78 152 ARG A O 1
ATOM 845 N N . LYS A 1 113 ? 18.621 43.205 -4.934 1.00 22.28 153 LYS A N 1
ATOM 846 C CA . LYS A 1 113 ? 19.198 41.898 -5.198 1.00 19.47 153 LYS A CA 1
ATOM 847 C C . LYS A 1 113 ? 18.301 40.793 -4.646 1.00 14.69 153 LYS A C 1
ATOM 848 O O . LYS A 1 113 ? 17.562 41.046 -3.688 1.00 17.78 153 LYS A O 1
ATOM 854 N N . SER A 1 114 ? 18.320 39.620 -5.194 1.00 15.57 154 SER A N 1
ATOM 855 C CA . SER A 1 114 ? 17.596 38.417 -4.815 1.00 14.54 154 SER A CA 1
ATOM 856 C C . SER A 1 114 ? 18.489 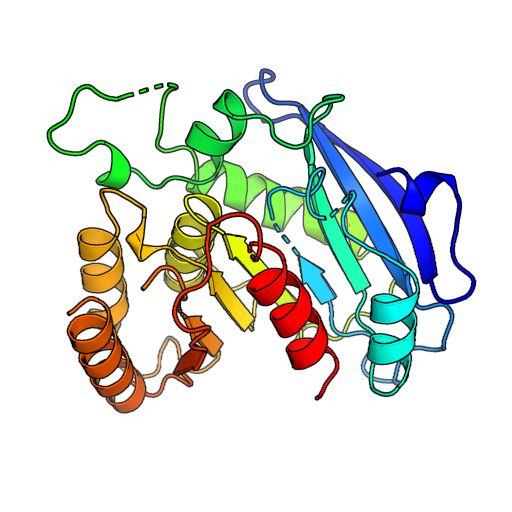37.263 -4.422 1.00 13.64 154 SER A C 1
ATOM 857 O O . SER A 1 114 ? 19.703 37.268 -4.614 1.00 14.39 154 SER A O 1
ATOM 860 N N . GLY A 1 115 ? 17.887 36.180 -3.877 1.00 12.52 155 GLY A N 1
ATOM 861 C CA . GLY A 1 115 ? 18.590 34.917 -3.730 1.00 10.85 155 GLY A CA 1
ATOM 862 C C . GLY A 1 115 ? 19.098 34.606 -2.345 1.00 11.42 155 GLY A C 1
ATOM 863 O O . GLY A 1 115 ? 19.856 33.652 -2.174 1.00 13.68 155 GLY A O 1
ATOM 864 N N . GLY A 1 116 ? 18.655 35.351 -1.336 1.00 10.21 156 GLY A N 1
ATOM 865 C CA . GLY A 1 116 ? 19.175 35.137 0.017 1.00 10.40 156 GLY A CA 1
ATOM 866 C C . GLY A 1 116 ? 18.389 34.115 0.827 1.00 10.98 156 GLY A C 1
ATOM 867 O O . GLY A 1 116 ? 18.683 34.010 2.074 1.00 10.27 156 GLY A O 1
ATOM 868 N N . SER A 1 117 ? 17.438 33.377 0.285 1.00 8.65 157 SER A N 1
ATOM 869 C CA . SER A 1 117 ? 16.574 32.535 1.125 1.00 9.29 157 SER A CA 1
ATOM 870 C C . SER A 1 117 ? 17.383 31.545 1.924 1.00 12.43 157 SER A C 1
ATOM 871 O O . SER A 1 117 ? 17.035 31.296 3.059 1.00 10.61 157 SER A O 1
ATOM 874 N N . ASN A 1 118 ? 18.428 30.898 1.392 1.00 10.97 158 ASN A N 1
ATOM 875 C CA . ASN A 1 118 ? 19.070 29.862 2.230 1.00 10.12 158 ASN A CA 1
ATOM 876 C C . ASN A 1 118 ? 19.794 30.501 3.373 1.00 11.36 158 ASN A C 1
ATOM 877 O O . ASN A 1 118 ? 19.776 29.914 4.492 1.00 13.36 158 ASN A O 1
ATOM 882 N N . ASN A 1 119 ? 20.408 31.660 3.193 1.00 10.45 159 ASN A N 1
ATOM 883 C CA . ASN A 1 119 ? 21.103 32.269 4.350 1.00 11.34 159 ASN A CA 1
ATOM 884 C C . ASN A 1 119 ? 20.100 32.783 5.364 1.00 13.66 159 ASN A C 1
ATOM 885 O O . ASN A 1 119 ? 20.401 32.715 6.561 1.00 12.26 159 ASN A O 1
ATOM 890 N N . PHE A 1 120 ? 18.934 33.263 4.889 1.00 10.54 160 PHE A N 1
ATOM 891 C CA . PHE A 1 120 ? 17.920 33.742 5.853 1.00 9.16 160 PHE A CA 1
ATOM 892 C C . PHE A 1 120 ? 17.359 32.518 6.585 1.00 11.05 160 PHE A C 1
ATOM 893 O O . PHE A 1 120 ? 17.140 32.636 7.816 1.00 10.67 160 PHE A O 1
ATOM 901 N N . ARG A 1 121 ? 17.134 31.405 5.934 1.00 9.11 161 ARG A N 1
ATOM 902 C CA . ARG A 1 121 ? 16.641 30.204 6.625 1.00 9.02 161 ARG A CA 1
ATOM 903 C C . ARG A 1 121 ? 17.683 29.770 7.655 1.00 13.05 161 ARG A C 1
ATOM 904 O O . ARG A 1 121 ? 17.260 29.341 8.733 1.00 12.20 161 ARG A O 1
ATOM 912 N N . GLN A 1 122 ? 18.988 29.825 7.369 1.00 11.34 162 GLN A N 1
ATOM 913 C CA . GLN A 1 122 ? 19.964 29.418 8.404 1.00 14.22 162 GLN A CA 1
ATOM 914 C C . GLN A 1 122 ? 19.857 30.358 9.558 1.00 11.61 162 GLN A C 1
ATOM 915 O O . GLN A 1 122 ? 19.908 29.938 10.732 1.00 12.38 162 GLN A O 1
ATOM 921 N N . LEU A 1 123 ? 19.727 31.650 9.373 1.00 10.17 163 LEU A N 1
ATOM 922 C CA . LEU A 1 123 ? 19.571 32.611 10.448 1.00 10.26 163 LEU A CA 1
ATOM 923 C C . LEU A 1 123 ? 18.328 32.228 11.266 1.00 11.51 163 LEU A C 1
ATOM 924 O O . LEU A 1 123 ? 18.304 32.178 12.518 1.00 10.60 163 LEU A O 1
ATOM 929 N N . LEU A 1 124 ? 17.216 32.001 10.566 1.00 10.16 164 LEU A N 1
ATOM 930 C CA . LEU A 1 124 ? 15.922 31.752 11.247 1.00 9.48 164 LEU A CA 1
ATOM 931 C C . LEU A 1 124 ? 15.985 30.487 12.053 1.00 12.31 164 LEU A C 1
ATOM 932 O O . LEU A 1 124 ? 15.539 30.516 13.229 1.00 12.08 164 LEU A O 1
ATOM 937 N N . GLU A 1 125 ? 16.450 29.393 11.485 1.00 11.62 165 GLU A N 1
ATOM 938 C CA . GLU A 1 125 ? 16.368 28.062 12.137 1.00 10.17 165 GLU A CA 1
ATOM 939 C C . GLU A 1 125 ? 17.471 27.833 13.157 1.00 12.00 165 GLU A C 1
ATOM 940 O O . GLU A 1 125 ? 17.213 27.125 14.168 1.00 14.97 165 GLU A O 1
ATOM 946 N N . THR A 1 126 ? 18.656 28.397 12.933 1.00 11.45 166 THR A N 1
ATOM 947 C CA . THR A 1 126 ? 19.738 28.096 13.892 1.00 11.27 166 THR A CA 1
ATOM 948 C C . THR A 1 126 ? 20.028 29.216 14.857 1.00 13.44 166 THR A C 1
ATOM 949 O O . THR A 1 126 ? 20.781 28.998 15.833 1.00 16.79 166 THR A O 1
ATOM 953 N N . ARG A 1 127 ? 19.520 30.430 14.645 1.00 11.99 167 ARG A N 1
ATOM 954 C CA . ARG A 1 127 ? 19.817 31.574 15.518 1.00 11.91 167 ARG A CA 1
ATOM 955 C C . ARG A 1 127 ? 18.541 32.135 16.145 1.00 12.78 167 ARG A C 1
ATOM 956 O O . ARG A 1 127 ? 18.402 32.228 17.384 1.00 13.04 167 ARG A O 1
ATOM 964 N N . ILE A 1 128 ? 17.573 32.531 15.300 1.00 11.32 168 ILE A N 1
ATOM 965 C CA . ILE A 1 128 ? 16.384 33.171 15.874 1.00 10.99 168 ILE A CA 1
ATOM 966 C C . ILE A 1 128 ? 15.502 32.168 16.585 1.00 11.89 168 ILE A C 1
ATOM 967 O O . ILE A 1 128 ? 15.122 32.405 17.771 1.00 13.33 168 ILE A O 1
ATOM 972 N N . ALA A 1 129 ? 15.090 31.091 15.986 1.00 11.44 169 ALA A N 1
ATOM 973 C CA . ALA A 1 129 ? 14.116 30.167 16.611 1.00 13.08 169 ALA A CA 1
ATOM 974 C C . ALA A 1 129 ? 14.691 29.616 17.923 1.00 17.32 169 ALA A C 1
ATOM 975 O O . ALA A 1 129 ? 13.958 29.630 18.930 1.00 14.39 169 ALA A O 1
ATOM 977 N N . PRO A 1 130 ? 15.920 29.115 17.988 1.00 14.20 170 PRO A N 1
ATOM 978 C CA . PRO A 1 130 ? 16.418 28.546 19.252 1.00 14.92 170 PRO A CA 1
ATOM 979 C C . PRO A 1 130 ? 16.441 29.572 20.366 1.00 18.85 170 PRO A C 1
ATOM 980 O O . PRO A 1 130 ? 16.313 29.178 21.544 1.00 23.15 170 PRO A O 1
ATOM 984 N N . LYS A 1 131 ? 16.655 30.818 20.025 1.00 12.36 171 LYS A N 1
ATOM 985 C CA . LYS A 1 131 ? 16.690 31.842 21.053 1.00 13.41 171 LYS A CA 1
ATOM 986 C C . LYS A 1 131 ? 15.270 32.130 21.508 1.00 19.46 171 LYS A C 1
ATOM 987 O O . LYS A 1 131 ? 15.024 32.156 22.729 1.00 16.21 171 LYS A O 1
ATOM 993 N N . VAL A 1 132 ? 14.320 32.388 20.592 1.00 12.65 172 VAL A N 1
ATOM 994 C CA . VAL A 1 132 ? 13.023 32.851 21.095 1.00 14.07 172 VAL A CA 1
ATOM 995 C C . VAL A 1 132 ? 12.246 31.680 21.733 1.00 15.21 172 VAL A C 1
ATOM 996 O O . VAL A 1 132 ? 11.351 32.004 22.557 1.00 14.73 172 VAL A O 1
ATOM 1000 N N . GLU A 1 133 ? 12.536 30.417 21.461 1.00 11.75 173 GLU A N 1
ATOM 1001 C CA . GLU A 1 133 ? 11.854 29.308 22.106 1.00 10.77 173 GLU A CA 1
ATOM 1002 C C . GLU A 1 133 ? 12.430 28.955 23.486 1.00 18.70 173 GLU A C 1
ATOM 1003 O O . GLU A 1 133 ? 11.790 28.158 24.203 1.00 15.75 173 GLU A O 1
ATOM 1009 N N . GLN A 1 134 ? 13.603 29.513 23.839 1.00 16.31 174 GLN A N 1
ATOM 1010 C CA . GLN A 1 134 ? 14.157 29.206 25.160 1.00 17.88 174 GLN A CA 1
ATOM 1011 C C . GLN A 1 134 ? 13.200 29.668 26.227 1.00 16.19 174 GLN A C 1
ATOM 1012 O O . GLN A 1 134 ? 12.589 30.715 26.271 1.00 17.41 174 GLN A O 1
ATOM 1018 N N . GLY A 1 135 ? 13.043 28.786 27.218 1.00 17.02 175 GLY A N 1
ATOM 1019 C CA . GLY A 1 135 ? 12.168 29.223 28.306 1.00 18.22 175 GLY A CA 1
ATOM 1020 C C . GLY A 1 135 ? 10.688 29.046 28.018 1.00 21.79 175 GLY A C 1
ATOM 1021 O O . GLY A 1 135 ? 9.845 29.430 28.871 1.00 24.37 175 GLY A O 1
ATOM 1022 N N . LEU A 1 136 ? 10.326 28.463 26.875 1.00 15.33 176 LEU A N 1
ATOM 1023 C CA . LEU A 1 136 ? 8.898 28.241 26.598 1.00 14.74 176 LEU A CA 1
ATOM 1024 C C . LEU A 1 136 ? 8.611 26.769 26.364 1.00 16.62 176 LEU A C 1
ATOM 1025 O O . LEU A 1 136 ? 9.391 25.982 25.828 1.00 18.91 176 LEU A O 1
ATOM 1030 N N . ASN A 1 137 ? 7.410 26.349 26.800 1.00 19.59 177 ASN A N 1
ATOM 1031 C CA . ASN A 1 137 ? 6.962 25.015 26.470 1.00 17.66 177 ASN A CA 1
ATOM 1032 C C . ASN A 1 137 ? 6.287 25.063 25.074 1.00 15.10 177 ASN A C 1
ATOM 1033 O O . ASN A 1 137 ? 5.139 25.490 25.018 1.00 21.18 177 ASN A O 1
ATOM 1038 N N . ILE A 1 138 ? 7.067 24.618 24.101 1.00 19.70 178 ILE A N 1
ATOM 1039 C CA . ILE A 1 138 ? 6.611 24.674 22.702 1.00 17.39 178 ILE A CA 1
ATOM 1040 C C . ILE A 1 138 ? 6.317 23.272 22.209 1.00 17.05 178 ILE A C 1
ATOM 1041 O O . ILE A 1 138 ? 7.137 22.375 22.458 1.00 19.00 178 ILE A O 1
ATOM 1046 N N . ASP A 1 139 ? 5.171 23.098 21.565 1.00 15.02 179 ASP A N 1
ATOM 1047 C CA . ASP A 1 139 ? 4.854 21.836 20.930 1.00 16.87 179 ASP A CA 1
ATOM 1048 C C . ASP A 1 139 ? 5.547 21.779 19.562 1.00 20.68 179 ASP A C 1
ATOM 1049 O O . ASP A 1 139 ? 5.031 22.416 18.615 1.00 17.38 179 ASP A O 1
ATOM 1054 N N . ARG A 1 140 ? 6.626 21.052 19.553 1.00 18.37 180 ARG A N 1
ATOM 1055 C CA . ARG A 1 140 ? 7.450 21.166 18.325 1.00 22.42 180 ARG A CA 1
ATOM 1056 C C . ARG A 1 140 ? 6.739 20.586 17.131 1.00 27.31 180 ARG A C 1
ATOM 1057 O O . ARG A 1 140 ? 6.970 20.973 15.975 1.00 19.82 180 ARG A O 1
ATOM 1065 N N . GLN A 1 141 ? 5.810 19.671 17.347 1.00 22.77 181 GLN A N 1
ATOM 1066 C CA . GLN A 1 141 ? 5.081 19.115 16.191 1.00 19.19 181 GLN A CA 1
ATOM 1067 C C . GLN A 1 141 ? 4.134 20.133 15.599 1.00 16.94 181 GLN A C 1
ATOM 1068 O O . GLN A 1 141 ? 3.537 19.843 14.562 1.00 23.86 181 GLN A O 1
ATOM 1074 N N . ARG A 1 142 ? 3.928 21.277 16.224 1.00 16.87 182 ARG A N 1
ATOM 1075 C CA . ARG A 1 142 ? 2.973 22.297 15.878 1.00 14.97 182 ARG A CA 1
ATOM 1076 C C . ARG A 1 142 ? 3.745 23.594 15.590 1.00 13.40 182 ARG A C 1
ATOM 1077 O O . ARG A 1 142 ? 3.227 24.659 15.890 1.00 14.55 182 ARG A O 1
ATOM 1085 N N . ARG A 1 143 ? 4.942 23.476 15.065 1.00 13.67 183 ARG A N 1
ATOM 1086 C CA . ARG A 1 143 ? 5.718 24.655 14.630 1.00 12.12 183 ARG A CA 1
ATOM 1087 C C . ARG A 1 143 ? 5.390 24.995 13.184 1.00 11.60 183 ARG A C 1
ATOM 1088 O O . ARG A 1 143 ? 5.536 24.130 12.322 1.00 15.19 183 ARG A O 1
ATOM 1096 N N . GLY A 1 144 ? 4.944 26.235 12.979 1.00 10.49 184 GLY A N 1
ATOM 1097 C CA . GLY A 1 144 ? 4.551 26.610 11.582 1.00 9.85 184 GLY A CA 1
ATOM 1098 C C . GLY A 1 144 ? 5.292 27.868 11.176 1.00 9.91 184 GLY A C 1
ATOM 1099 O O . GLY A 1 144 ? 5.919 28.596 11.900 1.00 8.43 184 GLY A O 1
ATOM 1100 N N . LEU A 1 145 ? 5.237 28.070 9.820 1.00 9.71 185 LEU A N 1
ATOM 1101 C CA . LEU A 1 145 ? 5.899 29.188 9.129 1.00 9.93 185 LEU A CA 1
ATOM 1102 C C . LEU A 1 145 ? 4.882 29.828 8.179 1.00 6.77 185 LEU A C 1
ATOM 1103 O O . LEU A 1 145 ? 4.250 29.050 7.444 1.00 9.10 185 LEU A O 1
ATOM 1108 N N . TRP A 1 146 ? 4.759 31.123 8.146 1.00 8.54 186 TRP A N 1
ATOM 1109 C CA . TRP A 1 146 ? 3.855 31.838 7.230 1.00 7.94 186 TRP A CA 1
ATOM 1110 C C . TRP A 1 146 ? 4.608 32.981 6.580 1.00 8.53 186 TRP A C 1
ATOM 1111 O O . TRP A 1 146 ? 5.403 33.689 7.174 1.00 8.67 186 TRP A O 1
ATOM 1122 N N . GLY A 1 147 ? 4.205 33.202 5.282 1.00 9.50 187 GLY A N 1
ATOM 1123 C CA . GLY A 1 147 ? 4.660 34.402 4.572 1.00 8.92 187 GLY A CA 1
ATOM 1124 C C . GLY A 1 147 ? 3.771 34.682 3.355 1.00 6.85 187 GLY A C 1
ATOM 1125 O O . GLY A 1 147 ? 3.125 33.759 2.888 1.00 8.98 187 GLY A O 1
ATOM 1126 N N . HIS A 1 148 ? 3.830 35.978 2.963 1.00 7.11 188 HIS A N 1
ATOM 1127 C CA . HIS A 1 148 ? 2.996 36.420 1.836 1.00 10.19 188 HIS A CA 1
ATOM 1128 C C . HIS A 1 148 ? 3.864 37.033 0.728 1.00 7.38 188 HIS A C 1
ATOM 1129 O O . HIS A 1 148 ? 4.765 37.775 0.999 1.00 8.72 188 HIS A O 1
ATOM 1136 N N . SER A 1 149 ? 3.432 36.667 -0.487 1.00 9.43 189 SER A N 1
ATOM 1137 C CA . SER A 1 149 ? 4.069 37.289 -1.700 1.00 10.80 189 SER A CA 1
ATOM 1138 C C . SER A 1 149 ? 5.517 36.803 -1.770 1.00 9.73 189 SER A C 1
ATOM 1139 O O . SER A 1 149 ? 5.655 35.576 -1.846 1.00 10.24 189 SER A O 1
ATOM 1142 N N . TYR A 1 150 ? 6.552 37.661 -1.716 1.00 8.23 190 TYR A N 1
ATOM 1143 C CA . TYR A 1 150 ? 7.884 37.055 -1.593 1.00 9.38 190 TYR A CA 1
ATOM 1144 C C . TYR A 1 150 ? 7.958 36.141 -0.371 1.00 9.72 190 TYR A C 1
ATOM 1145 O O . TYR A 1 150 ? 8.644 35.119 -0.419 1.00 8.80 190 TYR A O 1
ATOM 1154 N N . GLY A 1 151 ? 7.248 36.496 0.695 1.00 8.30 191 GLY A N 1
ATOM 1155 C CA . GLY A 1 151 ? 7.240 35.616 1.882 1.00 9.63 191 GLY A CA 1
ATOM 1156 C C . GLY A 1 151 ? 6.628 34.282 1.526 1.00 9.60 191 GLY A C 1
ATOM 1157 O O . GLY A 1 151 ? 7.028 33.241 2.057 1.00 8.74 191 GLY A O 1
ATOM 1158 N N . GLY A 1 152 ? 5.655 34.221 0.595 1.00 9.39 192 GLY A N 1
ATOM 1159 C CA . GLY A 1 152 ? 5.064 32.946 0.208 1.00 8.66 192 GLY A CA 1
ATOM 1160 C C . GLY A 1 152 ? 6.053 32.076 -0.575 1.00 9.14 192 GLY A C 1
ATOM 1161 O O . GLY A 1 152 ? 6.055 30.840 -0.443 1.00 10.06 192 GLY A O 1
ATOM 1162 N N . LEU A 1 153 ? 6.917 32.741 -1.380 1.00 8.81 193 LEU A N 1
ATOM 1163 C CA . LEU A 1 153 ? 7.982 31.987 -2.035 1.00 10.20 193 LEU A CA 1
ATOM 1164 C C . LEU A 1 153 ? 8.960 31.368 -1.008 1.00 8.21 193 LEU A C 1
ATOM 1165 O O . LEU A 1 153 ? 9.359 30.197 -1.167 1.00 9.84 193 LEU A O 1
ATOM 1170 N N . PHE A 1 154 ? 9.272 32.181 -0.009 1.00 8.18 194 PHE A N 1
ATOM 1171 C CA . PHE A 1 154 ? 10.183 31.693 1.032 1.00 8.79 194 PHE A CA 1
ATOM 1172 C C . PHE A 1 154 ? 9.589 30.460 1.704 1.00 10.32 194 PHE A C 1
ATOM 1173 O O . PHE A 1 154 ? 10.305 29.501 2.012 1.00 8.48 194 PHE A O 1
ATOM 1181 N N . VAL A 1 155 ? 8.248 30.479 1.945 1.00 8.66 195 VAL A N 1
ATOM 1182 C CA . VAL A 1 155 ? 7.662 29.288 2.598 1.00 8.72 195 VAL A CA 1
ATOM 1183 C C . VAL A 1 155 ? 7.756 28.048 1.758 1.00 8.57 195 VAL A C 1
ATOM 1184 O O . VAL A 1 155 ? 8.060 26.953 2.205 1.00 10.07 195 VAL A O 1
ATOM 1188 N N . LEU A 1 156 ? 7.514 28.174 0.427 1.00 10.51 196 LEU A N 1
ATOM 1189 C CA . LEU A 1 156 ? 7.674 27.010 -0.489 1.00 12.20 196 LEU A CA 1
ATOM 1190 C C . LEU A 1 156 ? 9.124 26.513 -0.497 1.00 7.66 196 LEU A C 1
ATOM 1191 O O . LEU A 1 156 ? 9.367 25.296 -0.415 1.00 10.06 196 LEU A O 1
ATOM 1196 N N . ASP A 1 157 ? 10.058 27.428 -0.579 1.00 7.58 197 ASP A N 1
ATOM 1197 C CA . ASP A 1 157 ? 11.489 27.136 -0.563 1.00 10.02 197 ASP A CA 1
ATOM 1198 C C . ASP A 1 157 ? 11.842 26.352 0.712 1.00 11.94 197 ASP A C 1
ATOM 1199 O O . ASP A 1 157 ? 12.641 25.388 0.689 1.00 11.58 197 ASP A O 1
ATOM 1204 N N . SER A 1 158 ? 11.214 26.764 1.814 1.00 10.49 198 SER A N 1
ATOM 1205 C CA . SER A 1 158 ? 11.508 26.136 3.110 1.00 7.34 198 SER A CA 1
ATOM 1206 C C . SER A 1 158 ? 10.789 24.796 3.198 1.00 11.23 198 SER A C 1
ATOM 1207 O O . SER A 1 158 ? 11.366 23.827 3.748 1.00 11.67 198 SER A O 1
ATOM 1210 N N . TRP A 1 159 ? 9.568 24.664 2.678 1.00 10.42 199 TRP A N 1
ATOM 1211 C CA . TRP A 1 159 ? 8.912 23.344 2.665 1.00 9.71 199 TRP A CA 1
ATOM 1212 C C . TRP A 1 159 ? 9.784 22.337 1.924 1.00 9.56 199 TRP A C 1
ATOM 1213 O O . TRP A 1 159 ? 9.920 21.154 2.239 1.00 11.79 199 TRP A O 1
ATOM 1224 N N . LEU A 1 160 ? 10.486 22.781 0.871 1.00 10.01 200 LEU A N 1
ATOM 1225 C CA . LEU A 1 160 ? 11.396 21.897 0.096 1.00 11.92 200 LEU A CA 1
ATOM 1226 C C . LEU A 1 160 ? 12.631 21.536 0.882 1.00 14.69 200 LEU A C 1
ATOM 1227 O O . LEU A 1 160 ? 13.150 20.432 0.696 1.00 17.24 200 LEU A O 1
ATOM 1232 N N . SER A 1 161 ? 13.138 22.434 1.716 1.00 12.66 201 SER A N 1
ATOM 1233 C CA . SER A 1 161 ? 14.493 22.205 2.255 1.00 16.60 201 SER A CA 1
ATOM 1234 C C . SER A 1 161 ? 14.533 21.988 3.758 1.00 15.77 201 SER A C 1
ATOM 1235 O O . SER A 1 161 ? 15.518 21.455 4.307 1.00 22.14 201 SER A O 1
ATOM 1238 N N . SER A 1 162 ? 13.534 22.335 4.513 1.00 15.37 202 SER A N 1
ATOM 1239 C CA . SER A 1 162 ? 13.666 22.441 5.982 1.00 17.28 202 SER A CA 1
ATOM 1240 C C . SER A 1 162 ? 13.228 21.141 6.641 1.00 15.68 202 SER A C 1
ATOM 1241 O O . SER A 1 162 ? 12.315 20.498 6.133 1.00 18.19 202 SER A O 1
ATOM 1244 N N . SER A 1 163 ? 13.828 20.799 7.778 1.00 15.77 203 SER A N 1
ATOM 1245 C CA . SER A 1 163 ? 13.212 19.791 8.655 1.00 17.40 203 SER A CA 1
ATOM 1246 C C . SER A 1 163 ? 12.725 20.434 9.941 1.00 19.12 203 SER A C 1
ATOM 1247 O O . SER A 1 163 ? 12.346 19.754 10.929 1.00 22.40 203 SER A O 1
ATOM 1250 N N . TYR A 1 164 ? 12.714 21.743 10.036 1.00 14.08 204 TYR A N 1
ATOM 1251 C CA . TYR A 1 164 ? 12.479 22.408 11.317 1.00 14.82 204 TYR A CA 1
ATOM 1252 C C . TYR A 1 164 ? 11.012 22.692 11.563 1.00 15.20 204 TYR A C 1
ATOM 1253 O O . TYR A 1 164 ? 10.502 22.679 12.672 1.00 17.57 204 TYR A O 1
ATOM 1262 N N . PHE A 1 165 ? 10.275 23.060 10.498 1.00 12.33 205 PHE A N 1
ATOM 1263 C CA . PHE A 1 165 ? 8.878 23.364 10.644 1.00 15.78 205 PHE A CA 1
ATOM 1264 C C . PHE A 1 165 ? 7.984 22.201 10.258 1.00 12.70 205 PHE A C 1
ATOM 1265 O O . PHE A 1 165 ? 8.351 21.388 9.413 1.00 12.95 205 PHE A O 1
ATOM 1273 N N . ARG A 1 166 ? 6.777 22.111 10.834 1.00 13.70 206 ARG A N 1
ATOM 1274 C CA . ARG A 1 166 ? 5.839 21.081 10.451 1.00 12.17 206 ARG A CA 1
ATOM 1275 C C . ARG A 1 166 ? 4.704 21.613 9.585 1.00 12.01 206 ARG A C 1
ATOM 1276 O O . ARG A 1 166 ? 4.104 20.837 8.830 1.00 15.49 206 ARG A O 1
ATOM 1284 N N . SER A 1 167 ? 4.374 22.886 9.717 1.00 10.54 207 SER A N 1
ATOM 1285 C CA . SER A 1 167 ? 3.290 23.451 8.932 1.00 11.97 207 SER A CA 1
ATOM 1286 C C . SER A 1 167 ? 3.796 24.676 8.150 1.00 10.48 207 SER A C 1
ATOM 1287 O O . SER A 1 167 ? 4.505 25.511 8.689 1.00 12.11 207 SER A O 1
ATOM 1290 N N . TYR A 1 168 ? 3.405 24.686 6.868 1.00 9.05 208 TYR A N 1
ATOM 1291 C CA . TYR A 1 168 ? 3.960 25.735 5.971 1.00 9.26 208 TYR A CA 1
ATOM 1292 C C . TYR A 1 168 ? 2.793 26.490 5.328 1.00 9.24 208 TYR A C 1
ATOM 1293 O O .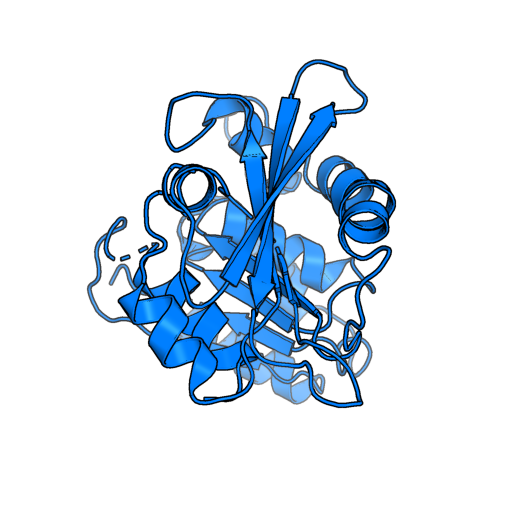 TYR A 1 168 ? 2.078 25.815 4.518 1.00 12.90 208 TYR A O 1
ATOM 1302 N N . TYR A 1 169 ? 2.584 27.742 5.599 1.00 6.54 209 TYR A N 1
ATOM 1303 C CA . TYR A 1 169 ? 1.454 28.490 5.057 1.00 7.91 209 TYR A CA 1
ATOM 1304 C C . TYR A 1 169 ? 2.024 29.537 4.058 1.00 8.38 209 TYR A C 1
ATOM 1305 O O . TYR A 1 169 ? 2.638 30.529 4.413 1.00 8.79 209 TYR A O 1
ATOM 1314 N N . SER A 1 170 ? 1.797 29.191 2.795 1.00 8.90 210 SER A N 1
ATOM 1315 C CA . SER A 1 170 ? 2.376 29.971 1.695 1.00 8.35 210 SER A CA 1
ATOM 1316 C C . SER A 1 170 ? 1.282 30.843 1.079 1.00 8.82 210 SER A C 1
ATOM 1317 O O . SER A 1 170 ? 0.418 30.230 0.406 1.00 9.76 210 SER A O 1
ATOM 1320 N N . ALA A 1 171 ? 1.357 32.121 1.337 1.00 7.64 211 ALA A N 1
ATOM 1321 C CA . ALA A 1 171 ? 0.275 33.007 0.847 1.00 8.71 211 ALA A CA 1
ATOM 1322 C C . ALA A 1 171 ? 0.724 33.848 -0.362 1.00 10.34 211 ALA A C 1
ATOM 1323 O O . ALA A 1 171 ? 1.814 34.384 -0.359 1.00 9.36 211 ALA A O 1
ATOM 1325 N N . SER A 1 172 ? -0.177 33.863 -1.369 1.00 9.39 212 SER A N 1
ATOM 1326 C CA . SER A 1 172 ? 0.073 34.592 -2.635 1.00 10.44 212 SER A CA 1
ATOM 1327 C C . SER A 1 172 ? 1.434 34.325 -3.307 1.00 8.61 212 SER A C 1
ATOM 1328 O O . SER A 1 172 ? 2.012 35.320 -3.776 1.00 9.68 212 SER A O 1
ATOM 1331 N N . PRO A 1 173 ? 1.925 33.100 -3.332 1.00 10.43 213 PRO A N 1
ATOM 1332 C CA . PRO A 1 173 ? 3.216 32.891 -4.029 1.00 11.73 213 PRO A CA 1
ATOM 1333 C C . PRO A 1 173 ? 3.022 33.116 -5.543 1.00 11.20 213 PRO A C 1
ATOM 1334 O O . PRO A 1 173 ? 4.064 33.382 -6.203 1.00 12.10 213 PRO A O 1
ATOM 1338 N N . SER A 1 174 ? 1.815 33.029 -6.023 1.00 9.64 214 SER A N 1
ATOM 1339 C CA . SER A 1 174 ? 1.548 33.231 -7.479 1.00 12.15 214 SER A CA 1
ATOM 1340 C C . SER A 1 174 ? 1.973 34.640 -7.864 1.00 11.94 214 SER A C 1
ATOM 1341 O O . SER A 1 174 ? 2.102 34.877 -9.105 1.00 13.86 214 SER A O 1
ATOM 1344 N N . LEU A 1 175 ? 2.208 35.601 -7.014 1.00 9.26 215 LEU A N 1
ATOM 1345 C CA . LEU A 1 175 ? 2.660 36.948 -7.361 1.00 10.18 215 LEU A CA 1
ATOM 1346 C C . LEU A 1 175 ? 4.143 36.980 -7.804 1.00 15.77 215 LEU A C 1
ATOM 1347 O O . LEU A 1 175 ? 4.578 38.021 -8.347 1.00 15.62 215 LEU A O 1
ATOM 1352 N N . GLY A 1 176 ? 4.865 35.903 -7.497 1.00 13.95 216 GLY A N 1
ATOM 1353 C CA . GLY A 1 176 ? 6.349 35.874 -7.741 1.00 16.96 216 GLY A CA 1
ATOM 1354 C C . GLY A 1 176 ? 6.719 35.366 -9.122 1.00 15.67 216 GLY A C 1
ATOM 1355 O O . GLY A 1 176 ? 6.079 34.551 -9.767 1.00 17.90 216 GLY A O 1
ATOM 1356 N N . ARG A 1 177 ? 7.830 35.979 -9.651 1.00 17.84 217 ARG A N 1
ATOM 1357 C CA . ARG A 1 177 ? 8.263 35.496 -10.974 1.00 20.89 217 ARG A CA 1
ATOM 1358 C C . ARG A 1 177 ? 8.648 34.018 -10.990 1.00 22.89 217 ARG A C 1
ATOM 1359 O O . ARG A 1 177 ? 8.479 33.295 -11.975 1.00 26.76 217 ARG A O 1
ATOM 1367 N N . GLY A 1 178 ? 9.200 33.545 -9.879 1.00 20.41 218 GLY A N 1
ATOM 1368 C CA . GLY A 1 178 ? 9.643 32.137 -9.964 1.00 16.90 218 GLY A CA 1
ATOM 1369 C C . GLY A 1 178 ? 8.669 31.184 -9.295 1.00 21.44 218 GLY A C 1
ATOM 1370 O O . GLY A 1 178 ? 9.000 30.092 -8.804 1.00 17.17 218 GLY A O 1
ATOM 1371 N N . TYR A 1 179 ? 7.385 31.586 -9.238 1.00 20.06 219 TYR A N 1
ATOM 1372 C CA . TYR A 1 179 ? 6.330 30.719 -8.706 1.00 19.87 219 TYR A CA 1
ATOM 1373 C C . TYR A 1 179 ? 6.293 29.372 -9.389 1.00 16.84 219 TYR A C 1
ATOM 1374 O O . TYR A 1 179 ? 6.285 28.321 -8.777 1.00 14.95 219 TYR A O 1
ATOM 1383 N N . ASP A 1 180 ? 6.219 29.349 -10.729 1.00 20.26 220 ASP A N 1
ATOM 1384 C CA . ASP A 1 180 ? 6.113 28.087 -11.434 1.00 20.54 220 ASP A CA 1
ATOM 1385 C C . ASP A 1 180 ? 7.375 27.260 -11.235 1.00 15.41 220 ASP A C 1
ATOM 1386 O O . ASP A 1 180 ? 7.189 26.025 -11.172 1.00 17.34 220 ASP A O 1
ATOM 1391 N N . ALA A 1 181 ? 8.524 27.940 -11.192 1.00 15.32 221 ALA A N 1
ATOM 1392 C CA . ALA A 1 181 ? 9.750 27.111 -10.985 1.00 17.07 221 ALA A CA 1
ATOM 1393 C C . ALA A 1 181 ? 9.740 26.414 -9.630 1.00 19.19 221 ALA A C 1
ATOM 1394 O O . ALA A 1 181 ? 10.147 25.257 -9.419 1.00 18.61 221 ALA A O 1
ATOM 1396 N N . LEU A 1 182 ? 9.245 27.145 -8.618 1.00 15.94 222 LEU A N 1
ATOM 1397 C CA . LEU A 1 182 ? 9.081 26.553 -7.281 1.00 17.04 222 LEU A CA 1
ATOM 1398 C C . LEU A 1 182 ? 8.011 25.501 -7.256 1.00 16.37 222 LEU A C 1
ATOM 1399 O O . LEU A 1 182 ? 8.222 24.434 -6.619 1.00 17.01 222 LEU A O 1
ATOM 1404 N N . LEU A 1 183 ? 6.859 25.726 -7.889 1.00 14.23 223 LEU A N 1
ATOM 1405 C CA . LEU A 1 183 ? 5.894 24.614 -7.936 1.00 19.13 223 LEU A CA 1
ATOM 1406 C C . LEU A 1 183 ? 6.401 23.331 -8.594 1.00 13.63 223 LEU A C 1
ATOM 1407 O O . LEU A 1 183 ? 6.056 22.215 -8.227 1.00 15.58 223 LEU A O 1
ATOM 1412 N N . SER A 1 184 ? 7.196 23.513 -9.630 1.00 14.16 224 SER A N 1
ATOM 1413 C CA . SER A 1 184 ? 7.859 22.435 -10.358 1.00 14.48 224 SER A CA 1
ATOM 1414 C C . SER A 1 184 ? 8.753 21.649 -9.401 1.00 18.19 224 SER A C 1
ATOM 1415 O O . SER A 1 184 ? 8.777 20.409 -9.398 1.00 23.53 224 SER A O 1
ATOM 1418 N N . ARG A 1 185 ? 9.465 22.372 -8.521 1.00 13.18 225 ARG A N 1
ATOM 1419 C CA . ARG A 1 185 ? 10.252 21.598 -7.531 1.00 14.47 225 ARG A CA 1
ATOM 1420 C C . ARG A 1 185 ? 9.368 20.938 -6.485 1.00 13.30 225 ARG A C 1
ATOM 1421 O O . ARG A 1 185 ? 9.634 19.796 -6.042 1.00 13.88 225 ARG A O 1
ATOM 1429 N N . VAL A 1 186 ? 8.310 21.637 -6.076 1.00 12.56 226 VAL A N 1
ATOM 1430 C CA . VAL A 1 186 ? 7.413 21.082 -5.056 1.00 14.74 226 VAL A CA 1
ATOM 1431 C C . VAL A 1 186 ? 6.803 19.784 -5.495 1.00 16.11 226 VAL A C 1
ATOM 1432 O O . VAL A 1 186 ? 6.706 18.773 -4.818 1.00 15.85 226 VAL A O 1
ATOM 1436 N N . THR A 1 187 ? 6.314 19.703 -6.763 1.00 13.48 227 THR A N 1
ATOM 1437 C CA . THR A 1 187 ? 5.619 18.496 -7.158 1.00 11.25 227 THR A CA 1
ATOM 1438 C C . THR A 1 187 ? 6.632 17.413 -7.614 1.00 11.02 227 THR A C 1
ATOM 1439 O O . THR A 1 187 ? 6.142 16.320 -7.859 1.00 15.99 227 THR A O 1
ATOM 1443 N N . ALA A 1 188 ? 7.913 17.707 -7.658 1.00 12.16 228 ALA A N 1
ATOM 1444 C CA . ALA A 1 188 ? 8.915 16.725 -8.051 1.00 15.98 228 ALA A CA 1
ATOM 1445 C C . ALA A 1 188 ? 9.441 15.895 -6.870 1.00 19.55 228 ALA A C 1
ATOM 1446 O O . ALA A 1 188 ? 10.295 15.038 -7.100 1.00 14.50 228 ALA A O 1
ATOM 1448 N N . VAL A 1 189 ? 8.970 16.238 -5.645 1.00 13.81 229 VAL A N 1
ATOM 1449 C CA . VAL A 1 189 ? 9.581 15.571 -4.498 1.00 13.65 229 VAL A CA 1
ATOM 1450 C C . VAL A 1 189 ? 9.343 14.085 -4.500 1.00 13.52 229 VAL A C 1
ATOM 1451 O O . VAL A 1 189 ? 8.417 13.535 -5.101 1.00 15.55 229 VAL A O 1
ATOM 1455 N N . GLU A 1 190 ? 10.219 13.349 -3.798 1.00 13.31 230 GLU A N 1
ATOM 1456 C CA . GLU A 1 190 ? 10.013 11.891 -3.762 1.00 18.03 230 GLU A CA 1
ATOM 1457 C C . GLU A 1 190 ? 8.822 11.465 -2.929 1.00 13.33 230 GLU A C 1
ATOM 1458 O O . GLU A 1 190 ? 8.509 12.199 -1.962 1.00 13.88 230 GLU A O 1
ATOM 1464 N N . PRO A 1 191 ? 8.150 10.381 -3.247 1.00 14.05 231 PRO A N 1
ATOM 1465 C CA . PRO A 1 191 ? 7.029 9.874 -2.451 1.00 15.39 231 PRO A CA 1
ATOM 1466 C C . PRO A 1 191 ? 7.405 9.755 -0.988 1.00 12.71 231 PRO A C 1
ATOM 1467 O O . PRO A 1 191 ? 8.507 9.249 -0.719 1.00 15.19 231 PRO A O 1
ATOM 1471 N N . LEU A 1 192 ? 6.523 10.178 -0.118 1.00 14.32 232 LEU A N 1
ATOM 1472 C CA . LEU A 1 192 ? 6.525 9.920 1.323 1.00 14.95 232 LEU A CA 1
ATOM 1473 C C . LEU A 1 192 ? 7.543 10.755 2.081 1.00 11.67 232 LEU A C 1
ATOM 1474 O O . LEU A 1 192 ? 7.355 10.933 3.274 1.00 14.04 232 LEU A O 1
ATOM 1479 N N . GLN A 1 193 ? 8.577 11.295 1.472 1.00 11.21 233 GLN A N 1
ATOM 1480 C CA . GLN A 1 193 ? 9.602 11.957 2.304 1.00 13.87 233 GLN A CA 1
ATOM 1481 C C . GLN A 1 193 ? 9.083 13.253 2.875 1.00 14.62 233 GLN A C 1
ATOM 1482 O O . GLN A 1 193 ? 9.608 13.811 3.846 1.00 16.31 233 GLN A O 1
ATOM 1488 N N . PHE A 1 194 ? 8.026 13.858 2.285 1.00 14.36 234 PHE A N 1
ATOM 1489 C CA . PHE A 1 194 ? 7.519 15.126 2.789 1.00 14.75 234 PHE A CA 1
ATOM 1490 C C . PHE A 1 194 ? 6.244 14.948 3.565 1.00 14.15 234 PHE A C 1
ATOM 1491 O O . PHE A 1 194 ? 5.495 15.908 3.825 1.00 15.14 234 PHE A O 1
ATOM 1499 N N . CYS A 1 195 ? 5.959 13.678 3.949 1.00 12.98 235 CYS A N 1
ATOM 1500 C CA . CYS A 1 195 ? 4.724 13.395 4.680 1.00 14.39 235 CYS A CA 1
ATOM 1501 C C . CYS A 1 195 ? 4.598 14.098 6.024 1.00 18.24 235 CYS A C 1
ATOM 1502 O O . CYS A 1 195 ? 3.464 14.274 6.499 1.00 20.86 235 CYS A O 1
ATOM 1505 N N . THR A 1 196 ? 5.672 14.490 6.679 1.00 13.57 236 THR A N 1
ATOM 1506 C CA . THR A 1 196 ? 5.484 15.192 7.963 1.00 14.47 236 THR A CA 1
ATOM 1507 C C . THR A 1 196 ? 5.432 16.703 7.833 1.00 19.28 236 THR A C 1
ATOM 1508 O O . THR A 1 196 ? 5.526 17.448 8.805 1.00 21.72 236 THR A O 1
ATOM 1512 N N . LYS A 1 197 ? 5.342 17.250 6.636 1.00 13.31 237 LYS A N 1
ATOM 1513 C CA . LYS A 1 197 ? 5.363 18.681 6.370 1.00 14.01 237 LYS A CA 1
ATOM 1514 C C . LYS A 1 197 ? 4.053 19.097 5.690 1.00 15.57 237 LYS A C 1
ATOM 1515 O O . LYS A 1 197 ? 3.899 18.859 4.490 1.00 14.42 237 LYS A O 1
ATOM 1521 N N . HIS A 1 198 ? 3.128 19.670 6.482 1.00 11.85 238 HIS A N 1
ATOM 1522 C CA . HIS A 1 198 ? 1.838 20.117 5.971 1.00 12.38 238 HIS A CA 1
ATOM 1523 C C . HIS A 1 198 ? 1.979 21.366 5.123 1.00 12.59 238 HIS A C 1
ATOM 1524 O O . HIS A 1 198 ? 2.687 22.271 5.583 1.00 13.92 238 HIS A O 1
ATOM 1531 N N . LEU A 1 199 ? 1.359 21.377 3.948 1.00 11.58 239 LEU A N 1
ATOM 1532 C CA . LEU A 1 199 ? 1.553 22.568 3.101 1.00 11.07 239 LEU A CA 1
ATOM 1533 C C . LEU A 1 199 ? 0.188 23.185 2.863 1.00 9.87 239 LEU A C 1
ATOM 1534 O O . LEU A 1 199 ? -0.730 22.488 2.418 1.00 13.30 239 LEU A O 1
ATOM 1539 N N . ALA A 1 200 ? 0.026 24.443 3.147 1.00 10.68 240 ALA A N 1
ATOM 1540 C CA . ALA A 1 200 ? -1.226 25.167 2.956 1.00 8.95 240 ALA A CA 1
ATOM 1541 C C . ALA A 1 200 ? -0.942 26.290 1.958 1.00 11.44 240 ALA A C 1
ATOM 1542 O O . ALA A 1 200 ? -0.257 27.258 2.305 1.00 13.07 240 ALA A O 1
ATOM 1544 N N . ILE A 1 201 ? -1.479 26.160 0.735 1.00 10.39 241 ILE A N 1
ATOM 1545 C CA . ILE A 1 201 ? -1.342 27.242 -0.236 1.00 11.93 241 ILE A CA 1
ATOM 1546 C C . ILE A 1 201 ? -2.560 28.154 -0.150 1.00 10.59 241 ILE A C 1
ATOM 1547 O O . ILE A 1 201 ? -3.685 27.629 -0.058 1.00 13.70 241 ILE A O 1
ATOM 1560 N N . GLU A 1 203 ? -4.494 31.588 -1.610 1.00 11.91 243 GLU A N 1
ATOM 1561 C CA . GLU A 1 203 ? -4.484 32.544 -2.709 1.00 13.11 243 GLU A CA 1
ATOM 1562 C C . GLU A 1 203 ? -5.780 33.355 -2.665 1.00 19.08 243 GLU A C 1
ATOM 1563 O O . GLU A 1 203 ? -6.755 32.883 -2.098 1.00 16.00 243 GLU A O 1
ATOM 1569 N N . GLY A 1 204 ? -5.781 34.553 -3.203 1.00 19.85 244 GLY A N 1
ATOM 1570 C CA . GLY A 1 204 ? -7.004 35.368 -3.138 1.00 22.17 244 GLY A CA 1
ATOM 1571 C C . GLY A 1 204 ? -6.965 35.985 -4.538 1.00 28.57 244 GLY A C 1
ATOM 1572 O O . GLY A 1 204 ? -7.313 35.163 -5.354 1.00 28.59 244 GLY A O 1
ATOM 1573 N N . SER A 1 205 ? -6.474 37.196 -4.484 1.00 62.87 245 SER A N 1
ATOM 1574 C CA . SER A 1 205 ? -6.171 38.023 -5.644 1.00 75.07 245 SER A CA 1
ATOM 1575 C C . SER A 1 205 ? -7.435 37.982 -6.494 1.00 75.59 245 SER A C 1
ATOM 1576 O O . SER A 1 205 ? -8.254 38.844 -6.182 1.00 37.86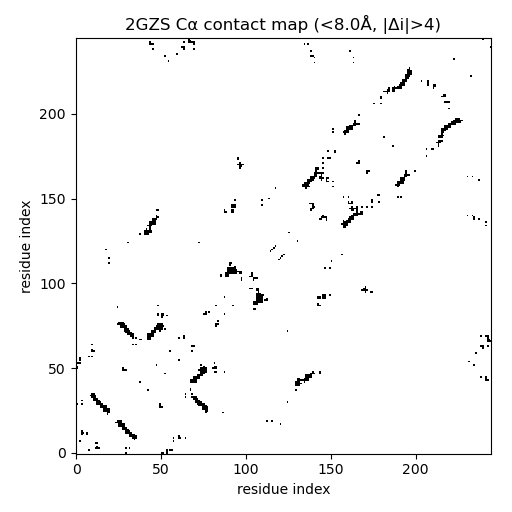 245 SER A O 1
ATOM 1579 N N . ALA A 1 206 ? -7.507 37.025 -7.394 1.00 81.37 246 ALA A N 1
ATOM 1580 C CA . ALA A 1 206 ? -8.690 36.728 -8.195 1.00 67.39 246 ALA A CA 1
ATOM 1581 C C . ALA A 1 206 ? -9.885 36.453 -7.294 1.00 51.58 246 ALA A C 1
ATOM 1582 O O . ALA A 1 206 ? -10.076 35.387 -6.715 1.00 28.41 246 ALA A O 1
ATOM 1584 N N . GLY A 1 218 ? -6.756 28.258 -13.520 1.00 34.05 258 GLY A N 1
ATOM 1585 C CA . GLY A 1 218 ? -5.565 28.970 -14.016 1.00 55.73 258 GLY A CA 1
ATOM 1586 C C . GLY A 1 218 ? -4.408 28.884 -13.037 1.00 53.67 258 GLY A C 1
ATOM 1587 O O . GLY A 1 218 ? -3.619 27.940 -12.965 1.00 36.04 258 GLY A O 1
ATOM 1588 N N . VAL A 1 219 ? -4.292 29.902 -12.187 1.00 40.83 259 VAL A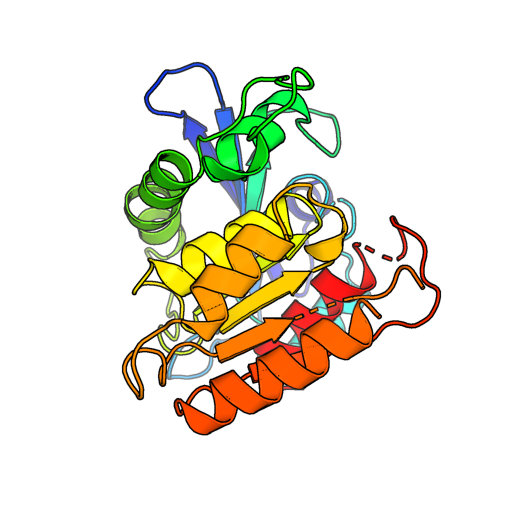 N 1
ATOM 1589 C CA . VAL A 1 219 ? -3.602 29.756 -10.918 1.00 27.82 259 VAL A CA 1
ATOM 1590 C C . VAL A 1 219 ? -4.263 28.549 -10.240 1.00 33.71 259 VAL A C 1
ATOM 1591 O O . VAL A 1 219 ? -3.626 27.648 -9.686 1.00 30.40 259 VAL A O 1
ATOM 1595 N N . LEU A 1 220 ? -5.616 28.515 -10.321 1.00 25.76 260 LEU A N 1
ATOM 1596 C CA . LEU A 1 220 ? -6.319 27.444 -9.637 1.00 20.36 260 LEU A CA 1
ATOM 1597 C C . LEU A 1 220 ? -6.089 26.088 -10.294 1.00 30.27 260 LEU A C 1
ATOM 1598 O O . LEU A 1 220 ? -6.092 25.060 -9.622 1.00 24.69 260 LEU A O 1
ATOM 1603 N N . SER A 1 221 ? -5.919 26.049 -11.609 1.00 25.93 261 SER A N 1
ATOM 1604 C CA . SER A 1 221 ? -5.571 24.829 -12.290 1.00 23.46 261 SER A CA 1
ATOM 1605 C C . SER A 1 221 ? -4.255 24.262 -11.772 1.00 19.11 261 SER A C 1
ATOM 1606 O O . SER A 1 221 ? -4.195 23.083 -11.430 1.00 23.32 261 SER A O 1
ATOM 1609 N N . LYS A 1 222 ? -3.258 25.109 -11.682 1.00 17.85 262 LYS A N 1
ATOM 1610 C CA . LYS A 1 222 ? -1.948 24.743 -11.178 1.00 18.92 262 LYS A CA 1
ATOM 1611 C C . LYS A 1 222 ? -2.046 24.203 -9.763 1.00 17.16 262 LYS A C 1
ATOM 1612 O O . LYS A 1 222 ? -1.387 23.199 -9.425 1.00 19.53 262 LYS A O 1
ATOM 1618 N N . ILE A 1 223 ? -2.877 24.883 -8.955 1.00 16.92 263 ILE A N 1
ATOM 1619 C CA . ILE A 1 223 ? -2.959 24.416 -7.572 1.00 14.92 263 ILE A CA 1
ATOM 1620 C C . ILE A 1 223 ? -3.676 23.109 -7.491 1.00 21.33 263 ILE A C 1
ATOM 1621 O O . ILE A 1 223 ? -3.280 22.204 -6.727 1.00 19.47 263 ILE A O 1
ATOM 1626 N N . HIS A 1 224 ? -4.735 22.890 -8.287 1.00 17.34 264 HIS A N 1
ATOM 1627 C CA . HIS A 1 224 ? -5.390 21.597 -8.137 1.00 21.12 264 HIS A CA 1
ATOM 1628 C C . HIS A 1 224 ? -4.466 20.476 -8.580 1.00 22.64 264 HIS A C 1
ATOM 1629 O O . HIS A 1 224 ? -4.458 19.424 -7.920 1.00 21.99 264 HIS A O 1
ATOM 1636 N N . THR A 1 225 ? -3.693 20.692 -9.655 1.00 17.93 265 THR A N 1
ATOM 1637 C CA . THR A 1 225 ? -2.792 19.593 -10.000 1.00 17.75 265 THR A CA 1
ATOM 1638 C C . THR A 1 225 ? -1.765 19.385 -8.883 1.00 18.90 265 THR A C 1
ATOM 1639 O O . THR A 1 225 ? -1.420 18.238 -8.554 1.00 18.46 265 THR A O 1
ATOM 1643 N N . THR A 1 226 ? -1.294 20.515 -8.346 1.00 17.82 266 THR A N 1
ATOM 1644 C CA . THR A 1 226 ? -0.278 20.458 -7.298 1.00 15.93 266 THR A CA 1
ATOM 1645 C C . THR A 1 226 ? -0.798 19.621 -6.133 1.00 19.55 266 THR A C 1
ATOM 1646 O O . THR A 1 226 ? -0.113 18.703 -5.683 1.00 16.55 266 THR A O 1
ATOM 1650 N N . LEU A 1 227 ? -2.005 19.916 -5.683 1.00 17.40 267 LEU A N 1
ATOM 1651 C CA . LEU A 1 227 ? -2.577 19.114 -4.598 1.00 17.69 267 LEU A CA 1
ATOM 1652 C C . LEU A 1 227 ? -2.719 17.643 -4.934 1.00 20.38 267 LEU A C 1
ATOM 1653 O O . LEU A 1 227 ? -2.482 16.748 -4.089 1.00 17.87 267 LEU A O 1
ATOM 1658 N N . THR A 1 228 ? -3.135 17.352 -6.170 1.00 17.99 268 THR A N 1
ATOM 1659 C CA . THR A 1 228 ? -3.318 15.996 -6.630 1.00 16.65 268 THR A CA 1
ATOM 1660 C C . THR A 1 228 ? -2.002 15.231 -6.585 1.00 19.60 268 THR A C 1
ATOM 1661 O O . THR A 1 228 ? -1.968 14.115 -6.022 1.00 19.57 268 THR A O 1
ATOM 1665 N N . ILE A 1 229 ? -0.948 15.801 -7.174 1.00 16.26 269 ILE A N 1
ATOM 1666 C CA . ILE A 1 229 ? 0.350 15.134 -7.144 1.00 14.80 269 ILE A CA 1
ATOM 1667 C C . ILE A 1 229 ? 0.857 14.998 -5.706 1.00 13.86 269 ILE A C 1
ATOM 1668 O O . ILE A 1 229 ? 1.361 13.921 -5.338 1.00 13.70 269 ILE A O 1
ATOM 1673 N N . LEU A 1 230 ? 0.744 16.063 -4.906 1.00 14.16 270 LEU A N 1
ATOM 1674 C CA . LEU A 1 230 ? 1.308 15.947 -3.543 1.00 16.83 270 LEU A CA 1
ATOM 1675 C C . LEU A 1 230 ? 0.569 14.903 -2.750 1.00 14.30 270 LEU A C 1
ATOM 1676 O O . LEU A 1 230 ? 1.176 14.095 -2.010 1.00 15.41 270 LEU A O 1
ATOM 1681 N N . LYS A 1 231 ? -0.739 14.819 -2.880 1.00 13.58 271 LYS A N 1
ATOM 1682 C CA . LYS A 1 231 ? -1.486 13.765 -2.179 1.00 16.05 271 LYS A CA 1
ATOM 1683 C C . LYS A 1 231 ? -1.024 12.386 -2.569 1.00 18.05 271 LYS A C 1
ATOM 1684 O O . LYS A 1 231 ? -0.860 11.516 -1.706 1.00 17.24 271 LYS A O 1
ATOM 1690 N N . ASP A 1 232 ? -0.803 12.244 -3.895 1.00 15.07 272 ASP A N 1
ATOM 1691 C CA . ASP A 1 232 ? -0.290 10.962 -4.350 1.00 18.41 272 ASP A CA 1
ATOM 1692 C C . ASP A 1 232 ? 1.085 10.639 -3.724 1.00 18.57 272 ASP A C 1
ATOM 1693 O O . ASP A 1 232 ? 1.423 9.449 -3.538 1.00 19.15 272 ASP A O 1
ATOM 1698 N N . LYS A 1 233 ? 1.846 11.677 -3.435 1.00 15.24 273 LYS A N 1
ATOM 1699 C CA . LYS A 1 233 ? 3.158 11.507 -2.837 1.00 15.30 273 LYS A CA 1
ATOM 1700 C C . LYS A 1 233 ? 3.089 11.443 -1.315 1.00 13.77 273 LYS A C 1
ATOM 1701 O O . LYS A 1 233 ? 4.153 11.499 -0.669 1.00 14.14 273 LYS A O 1
ATOM 1707 N N . GLY A 1 234 ? 1.876 11.408 -0.754 1.00 15.70 274 GLY A N 1
ATOM 1708 C CA . GLY A 1 234 ? 1.758 11.182 0.693 1.00 16.28 274 GLY A CA 1
ATOM 1709 C C . GLY A 1 234 ? 1.756 12.446 1.524 1.00 23.51 274 GLY A C 1
ATOM 1710 O O . GLY A 1 234 ? 1.868 12.444 2.766 1.00 20.28 274 GLY A O 1
ATOM 1711 N N . VAL A 1 235 ? 1.606 13.629 0.901 1.00 13.87 275 VAL A N 1
ATOM 1712 C CA . VAL A 1 235 ? 1.649 14.912 1.564 1.00 14.07 275 VAL A CA 1
ATOM 1713 C C . VAL A 1 235 ? 0.260 15.435 1.923 1.00 14.27 275 VAL A C 1
ATOM 1714 O O . VAL A 1 235 ? -0.642 15.319 1.104 1.00 14.72 275 VAL A O 1
ATOM 1718 N N . ASN A 1 236 ? 0.138 15.998 3.126 1.00 13.48 276 ASN A N 1
ATOM 1719 C CA . ASN A 1 236 ? -1.083 16.702 3.522 1.00 16.02 276 ASN A CA 1
ATOM 1720 C C . ASN A 1 236 ? -0.983 18.111 2.936 1.00 18.88 276 ASN A C 1
ATOM 1721 O O . ASN A 1 236 ? -0.289 18.931 3.554 1.00 14.94 276 ASN A O 1
ATOM 1726 N N . ALA A 1 237 ? -1.627 18.332 1.808 1.00 14.98 277 ALA A N 1
ATOM 1727 C CA . ALA A 1 237 ? -1.558 19.673 1.173 1.00 12.41 277 ALA A CA 1
ATOM 1728 C C . ALA A 1 237 ? -2.980 20.189 0.981 1.00 13.63 277 ALA A C 1
ATOM 1729 O O . ALA A 1 237 ? -3.839 19.387 0.571 1.00 15.59 277 ALA A O 1
ATOM 1731 N N . VAL A 1 238 ? -3.241 21.439 1.236 1.00 11.50 278 VAL A N 1
ATOM 1732 C CA . VAL A 1 238 ? -4.562 22.000 1.169 1.00 13.03 278 VAL A CA 1
ATOM 1733 C C . VAL A 1 238 ? -4.486 23.364 0.519 1.00 12.26 278 VAL A C 1
ATOM 1734 O O . VAL A 1 238 ? -3.418 23.988 0.467 1.00 12.90 278 VAL A O 1
ATOM 1738 N N . PHE A 1 239 ? -5.648 23.823 0.057 1.00 11.87 279 PHE A N 1
ATOM 1739 C CA . PHE A 1 239 ? -5.763 25.137 -0.540 1.00 11.26 279 PHE A CA 1
ATOM 1740 C C . PHE A 1 239 ? -6.744 26.022 0.237 1.00 14.44 279 PHE A C 1
ATOM 1741 O O . PHE A 1 239 ? -7.866 25.571 0.527 1.00 19.98 279 PHE A O 1
ATOM 1749 N N . TRP A 1 240 ? -6.390 27.208 0.605 1.00 12.37 280 TRP A N 1
ATOM 1750 C CA . TRP A 1 240 ? -7.269 28.202 1.222 1.00 12.45 280 TRP A CA 1
ATOM 1751 C C . TRP A 1 240 ? -7.524 29.282 0.174 1.00 14.72 280 TRP A C 1
ATOM 1752 O O . TRP A 1 240 ? -6.584 29.935 -0.284 1.00 13.66 280 TRP A O 1
ATOM 1763 N N . ASP A 1 241 ? -8.780 29.450 -0.193 1.00 13.10 281 ASP A N 1
ATOM 1764 C CA . ASP A 1 241 ? -9.142 30.454 -1.188 1.00 11.72 281 ASP A CA 1
ATOM 1765 C C . ASP A 1 241 ? -9.805 31.662 -0.553 1.00 11.44 281 ASP A C 1
ATOM 1766 O O . ASP A 1 241 ? -10.711 31.469 0.310 1.00 16.59 281 ASP A O 1
ATOM 1771 N N . PHE A 1 242 ? -9.410 32.868 -0.848 1.00 11.09 282 PHE A N 1
ATOM 1772 C CA . PHE A 1 242 ? -10.035 34.071 -0.375 1.00 12.66 282 PHE A CA 1
ATOM 1773 C C . PHE A 1 242 ? -10.488 34.891 -1.586 1.00 13.18 282 PHE A C 1
ATOM 1774 O O . PHE A 1 242 ? -9.727 35.753 -2.014 1.00 14.59 282 PHE A O 1
ATOM 1782 N N . PRO A 1 243 ? -11.619 34.513 -2.176 1.00 13.10 283 PRO A N 1
ATOM 1783 C CA . PRO A 1 243 ? -11.869 35.043 -3.513 1.00 13.00 283 PRO A CA 1
ATOM 1784 C C . PRO A 1 243 ? -11.945 36.564 -3.604 1.00 11.35 283 PRO A C 1
ATOM 1785 O O . PRO A 1 243 ? -12.473 37.354 -2.863 1.00 14.07 283 PRO A O 1
ATOM 1789 N N . ASN A 1 244 ? -11.317 37.053 -4.693 1.00 13.93 284 ASN A N 1
ATOM 1790 C CA . ASN A 1 244 ? -11.358 38.446 -5.119 1.00 16.74 284 ASN A CA 1
ATOM 1791 C C . ASN A 1 244 ? -10.773 39.455 -4.161 1.00 14.39 284 ASN A C 1
ATOM 1792 O O . ASN A 1 244 ? -11.114 40.640 -4.233 1.00 22.36 284 ASN A O 1
ATOM 1797 N N . LEU A 1 245 ? -9.899 39.037 -3.238 1.00 13.45 285 LEU A N 1
ATOM 1798 C CA . LEU A 1 245 ? -9.296 40.005 -2.332 1.00 14.92 285 LEU A CA 1
ATOM 1799 C C . LEU A 1 245 ? -8.098 40.762 -2.906 1.00 13.33 285 LEU A C 1
ATOM 1800 O O . LEU A 1 245 ? -7.282 40.166 -3.603 1.00 20.43 285 LEU A O 1
ATOM 1805 N N . GLY A 1 246 ? -8.012 42.049 -2.592 1.00 13.08 286 GLY A N 1
ATOM 1806 C CA . GLY A 1 246 ? -6.822 42.827 -2.907 1.00 12.68 286 GLY A CA 1
ATOM 1807 C C . GLY A 1 246 ? -5.675 42.521 -1.980 1.00 14.73 286 GLY A C 1
ATOM 1808 O O . GLY A 1 246 ? -5.803 41.705 -1.048 1.00 12.86 286 GLY A O 1
ATOM 1809 N N . HIS A 1 247 ? -4.504 43.122 -2.251 1.00 13.34 287 HIS A N 1
ATOM 1810 C CA . HIS A 1 247 ? -3.283 42.746 -1.533 1.00 13.38 287 HIS A CA 1
ATOM 1811 C C . HIS A 1 247 ? -3.390 42.946 -0.025 1.00 11.43 287 HIS A C 1
ATOM 1812 O O . HIS A 1 247 ? -2.946 42.050 0.662 1.00 14.58 287 HIS A O 1
ATOM 1819 N N . GLY A 1 248 ? -3.952 44.059 0.376 1.00 11.45 288 GLY A N 1
ATOM 1820 C CA . GLY A 1 248 ? -4.012 44.374 1.828 1.00 11.46 288 GLY A CA 1
ATOM 1821 C C . GLY A 1 248 ? -4.960 43.411 2.525 1.00 12.13 288 GLY A C 1
ATOM 1822 O O . GLY A 1 248 ? -4.616 42.734 3.530 1.00 13.63 288 GLY A O 1
ATOM 1823 N N . PRO A 1 249 ? -6.192 43.286 2.087 1.00 11.89 289 PRO A N 1
ATOM 1824 C CA . PRO A 1 249 ? -7.100 42.314 2.694 1.00 11.28 289 PRO A CA 1
ATOM 1825 C C . PRO A 1 249 ? -6.536 40.942 2.589 1.00 10.28 289 PRO A C 1
ATOM 1826 O O . PRO A 1 249 ? -6.737 40.120 3.485 1.00 12.68 289 PRO A O 1
ATOM 1838 N N . PHE A 1 251 ? -3.274 39.956 2.640 1.00 11.24 291 PHE A N 1
ATOM 1839 C CA . PHE A 1 251 ? -2.204 39.876 3.659 1.00 11.40 291 PHE A CA 1
ATOM 1840 C C . PHE A 1 251 ? -2.859 39.560 5.013 1.00 11.44 291 PHE A C 1
ATOM 1841 O O . PHE A 1 251 ? -2.409 38.670 5.720 1.00 10.69 291 PHE A O 1
ATOM 1849 N N . ASN A 1 252 ? -3.896 40.348 5.291 1.00 10.41 292 ASN A N 1
ATOM 1850 C CA . ASN A 1 252 ? -4.608 40.192 6.571 1.00 12.29 292 ASN A CA 1
ATOM 1851 C C . ASN A 1 252 ? -5.247 38.837 6.683 1.00 12.14 292 ASN A C 1
ATOM 1852 O O . ASN A 1 252 ? -5.124 38.101 7.659 1.00 11.56 292 ASN A O 1
ATOM 1857 N N . ALA A 1 253 ? -6.048 38.440 5.676 1.00 10.24 293 ALA A N 1
ATOM 1858 C CA . ALA A 1 253 ? -6.770 37.189 5.725 1.00 8.43 293 ALA A CA 1
ATOM 1859 C C . ALA A 1 253 ? -5.875 35.991 5.918 1.00 10.55 293 ALA A C 1
ATOM 1860 O O . ALA A 1 253 ? -6.154 35.044 6.671 1.00 10.51 293 ALA A O 1
ATOM 1862 N N . SER A 1 254 ? -4.780 35.977 5.154 1.00 10.89 294 SER A N 1
ATOM 1863 C CA . SER A 1 254 ? -3.931 34.777 5.172 1.00 9.71 294 SER A CA 1
ATOM 1864 C C . SER A 1 254 ? -3.157 34.717 6.525 1.00 8.80 294 SER A C 1
ATOM 1865 O O . SER A 1 254 ? -3.113 33.594 7.023 1.00 9.98 294 SER A O 1
ATOM 1868 N N . PHE A 1 255 ? -2.673 35.851 7.017 1.00 8.54 295 PHE A N 1
ATOM 1869 C CA . PHE A 1 255 ? -1.924 35.672 8.299 1.00 10.45 295 PHE A CA 1
ATOM 1870 C C . PHE A 1 255 ? -2.933 35.339 9.393 1.00 12.33 295 PHE A C 1
ATOM 1871 O O . PHE A 1 255 ? -2.624 34.540 10.278 1.00 11.24 295 PHE A O 1
ATOM 1879 N N . ARG A 1 256 ? -4.099 35.989 9.382 1.00 9.52 296 ARG A N 1
ATOM 1880 C CA . ARG A 1 256 ? -5.024 35.710 10.515 1.00 10.06 296 ARG A CA 1
ATOM 1881 C C . ARG A 1 256 ? -5.554 34.324 10.408 1.00 9.22 296 ARG A C 1
ATOM 1882 O O . ARG A 1 256 ? -5.693 33.591 11.402 1.00 10.40 296 ARG A O 1
ATOM 1890 N N . GLN A 1 257 ? -5.893 33.812 9.225 1.00 9.29 297 GLN A N 1
ATOM 1891 C CA . GLN A 1 257 ? -6.412 32.472 9.091 1.00 10.74 297 GLN A CA 1
ATOM 1892 C C . GLN A 1 257 ? -5.343 31.424 9.428 1.00 9.51 297 GLN A C 1
ATOM 1893 O O . GLN A 1 257 ? -5.662 30.389 9.981 1.00 9.98 297 GLN A O 1
ATOM 1899 N N . ALA A 1 258 ? -4.070 31.747 9.113 1.00 9.66 298 ALA A N 1
ATOM 1900 C CA . ALA A 1 258 ? -3.012 30.814 9.536 1.00 10.28 298 ALA A CA 1
ATOM 1901 C C . ALA A 1 258 ? -2.929 30.730 11.071 1.00 6.79 298 ALA A C 1
ATOM 1902 O O . ALA A 1 258 ? -2.810 29.616 11.554 1.00 10.99 298 ALA A O 1
ATOM 1904 N N . LEU A 1 259 ? -2.978 31.894 11.686 1.00 8.62 299 LEU A N 1
ATOM 1905 C CA . LEU A 1 259 ? -2.975 31.795 13.181 1.00 8.51 299 LEU A CA 1
ATOM 1906 C C . LEU A 1 259 ? -4.170 31.001 13.681 1.00 9.41 299 LEU A C 1
ATOM 1907 O O . LEU A 1 259 ? -4.096 30.172 14.578 1.00 11.88 299 LEU A O 1
ATOM 1912 N N . LEU A 1 260 ? -5.340 31.293 13.121 1.00 9.41 300 LEU A N 1
ATOM 1913 C CA . LEU A 1 260 ? -6.551 30.588 13.604 1.00 11.11 300 LEU A CA 1
ATOM 1914 C C . LEU A 1 260 ? -6.451 29.102 13.373 1.00 13.21 300 LEU A C 1
ATOM 1915 O O . LEU A 1 260 ? -6.835 28.237 14.188 1.00 12.77 300 LEU A O 1
ATOM 1920 N N . ASP A 1 261 ? -5.905 28.716 12.192 1.00 10.26 301 ASP A N 1
ATOM 1921 C CA . ASP A 1 261 ? -5.750 27.305 11.900 1.00 12.19 301 ASP A CA 1
ATOM 1922 C C . ASP A 1 261 ? -4.790 26.616 12.884 1.00 13.41 301 ASP A C 1
ATOM 1923 O O . ASP A 1 261 ? -5.113 25.521 13.364 1.00 13.22 301 ASP A O 1
ATOM 1928 N N . ILE A 1 262 ? -3.626 27.266 13.146 1.00 11.78 302 ILE A N 1
ATOM 1929 C CA . ILE A 1 262 ? -2.657 26.571 14.017 1.00 11.76 302 ILE A CA 1
ATOM 1930 C C . ILE A 1 262 ? -3.189 26.572 15.479 1.00 12.71 302 ILE A C 1
ATOM 1931 O O . ILE A 1 262 ? -2.727 25.674 16.201 1.00 14.68 302 ILE A O 1
ATOM 1936 N N . SER A 1 263 ? -4.075 27.475 15.804 1.00 14.04 303 SER A N 1
ATOM 1937 C CA . SER A 1 263 ? -4.693 27.441 17.166 1.00 12.59 303 SER A CA 1
ATOM 1938 C C . SER A 1 263 ? -5.680 26.300 17.258 1.00 19.20 303 SER A C 1
ATOM 1939 O O . SER A 1 263 ? -6.189 26.075 18.386 1.00 19.97 303 SER A O 1
ATOM 1942 N N . GLY A 1 264 ? -6.027 25.556 16.209 1.00 15.42 304 GLY A N 1
ATOM 1943 C CA . GLY A 1 264 ? -6.998 24.483 16.322 1.00 15.52 304 GLY A CA 1
ATOM 1944 C C . GLY A 1 264 ? -8.385 24.706 15.796 1.00 22.03 304 GLY A C 1
ATOM 1945 O O . GLY A 1 264 ? -9.318 23.873 16.014 1.00 22.57 304 GLY A O 1
ATOM 1946 N N . GLU A 1 265 ? -8.593 25.799 15.036 1.00 15.70 305 GLU A N 1
ATOM 1947 C CA . GLU A 1 265 ? -9.957 26.038 14.540 1.00 19.95 305 GLU A CA 1
ATOM 1948 C C . GLU A 1 265 ? -10.464 24.916 13.661 1.00 25.07 305 GLU A C 1
ATOM 1949 O O . GLU A 1 265 ? -11.642 24.521 13.812 1.00 25.91 305 GLU A O 1
#

Secondary structure (DSSP, 8-state):
-HHHHH--SSEEEEEEEEE-TTSS-EEEEEEEEESSPPPTT-EEEE---TTT-----HHHHHHHTTS-PPEEEEEEESSSSS--HHHHHHHT--GGGGTT-S-------HHHHHHHIIIIIHHHHTTTS-EEEEEEEEEEETHHHHHHHHHHHH-SS-SEEEEESGGGSTTHHHHHHHHHTSPTTTTTT-EEE------HHHHHHHHHHHHHHTT--EE----TT--S---HHHHHHHHHHHTT-

B-factor: mean 20.49, std 14.29, range [6.54, 128.75]

Sequence (245 aa):
PNIADKGSVFYHFSATSFDSVDGTRHYRVWTAVPNTTAPASGYPILYLDGNAVDRLDDELLKQLSEKTPPVIVAVGYQTNLPFDLNSRAYDYTPAAESRKTDLHRKSGGSNNFRQLLETRIAPKVEQGLNIDRQRRGLWGHSYGGLFVLDSWLSSSYFRSYYSASPSLGRGYDALLSRVTAVEPLQFCTKHLAIEGSAGVLSKIHTTLTILKDKGVNAVFWDFPNLGHGPFNASFRQALLDISGE